Protein 5N86 (pdb70)

InterPro domains:
  IPR000538 Link domain [PF00193] (2198-2290)
  IPR000538 Link domain [PS01241] (2220-2265)
  IPR000538 Link domain [PS50963] (2198-2291)
  IPR000538 Link domain [SM00445] (2196-2291)
  IPR000742 EGF-like domain [PS00022] (136-147)
  IPR000742 EGF-like domain [PS00022] (181-192)
  IPR000742 EGF-like domain [PS00022] (764-775)
  IPR000742 EGF-like domain [PS00022] (1372-1383)
  IPR000742 EGF-like domain [PS00022] (1416-1427)
  IPR000742 EGF-like domain [PS00022] (1986-1997)
  IPR000742 EGF-like domain [PS00022] (2030-2041)
  IPR000742 EGF-like domain [PS01186] (262-275)
  IPR000742 EGF-like domain [PS01186] (348-361)
  IPR000742 EGF-like domain [PS01186] (852-865)
  IPR000742 EGF-like domain [PS01186] (895-908)
  IPR000742 EGF-like domain [PS01186] (938-951)
  IPR000742 EGF-like domain [PS01186] (1416-1427)
  IPR000742 EGF-like domain [PS01186] (1456-1469)
  IPR000742 EGF-like domain [PS01186] (1498-1511)
  IPR000742 EGF-like domain [PS01186] (2030-2041)

GO terms:
  GO:0005737 cytoplasm (C, EXP)
  GO:0005886 plasma membrane (C, EXP)
  GO:0005886 plasma membrane (C, TAS)
  GO:0030666 endocytic vesicle membrane (C, TAS)
  GO:0038024 cargo receptor activity (F, TAS)
  GO:1901264 carbohydrate derivative transport (P, TAS)
  GO:0005515 protein binding (F, IPI)
  GO:0005829 cytosol (C, IDA)
  GO:0005041 low-density lipoprotein particle receptor activity (F, IDA)
  GO:0005044 scavenger receptor activity (F, IDA)
  GO:0005886 plasma membrane (C, IDA)
  GO:0042742 defense response to bacterium (P, IDA)
  GO:0030169 low-density lipoprotein particle binding (F, IDA)
  GO:0050830 defense response to Gram-positive bacterium (P, IDA)
  GO:0006898 receptor-mediated endocytosis (P, TAS)

Sequence (279 aa):
SGNLLQVLMSFPSLTNFLTEVLAYSNSSARGRAFLEEHLTDLSIRGTLFVPQNSGLGENETLSGRDIEHHLANVSMFFYNDLVNGTTLQTRVGSSKLLITAASSQQDPLQPTEETRFVDGRAILQWDIFASNGIIHVISRPLKAPSSGNLLQVLMSSFPSSLTNFLTEVLAYSNSSARGRAFLEHLTDLSSIRRGTLFVPQNSGLGENETLSGRDIEHHLANVVSSMFFYNDLVNGTTLQTRVGSKLLITASQDPLQPTETRFVDGRAILQWDIFASNGIIHVISRPLKAP

Solvent-accessible surface area: 12880 Å² total; per-residue (Å²): 130,20,18,0,18,100,6,0,114,65,18,32,5,0,57,13,0,21,71,16,1,64,56,24,5,115,86,51,88,164,1,101,49,0,18,101,34,0,41,53,111,98,38,101,0,0,0,0,0,0,0,33,24,25,2,23,139,135,91,118,26,61,18,104,10,2,14,2,0,0,0,55,104,40,56,45,66,32,132,74,0,88,86,45,32,71,4,43,4,74,45,70,22,142,0,74,0,54,19,44,65,59,129,145,25,83,58,51,39,16,55,0,44,43,33,4,10,5,26,46,58,12,115,0,42,0,0,1,0,0,0,0,20,109,26,2,141,8,116,114,25,6,9,0,16,71,5,1,94,41,48,110,69,5,57,40,5,23,79,29,1,62,60,26,5,120,84,55,89,131,1,96,42,0,19,105,32,0,53,54,46,28,32,57,0,0,0,0,0,7,77,46,55,36,111,81,110,90,141,119,21,59,19,128,17,2,2,1,0,0,5,48,128,42,54,65,52,16,120,86,0,74,96,45,23,67,10,123,5,54,27,68,28,112,0,81,0,53,29,95,103,64,129,158,100,131,94,165,48,60,71,0,48,57,60,18,3,60,92,61,7,10,0,2,27,0,0,0,0,0,17,0,26,170,45,0,91,15,131

Organism: Homo sapiens (NCBI:txid9606)

Secondary structure (DSSP, 8-state):
---HHHHHTT-GGGHHHHHHHHHHHTT-HHHHHHHHHHT-TT--EEEEEE-TTT--TT----HHHHHTTEE-SS---GGG--TT-EEEBTTS-EEEEEEE--TTSSS-EEEETTEEEEEEEEEETTEEEEEESS-----/----HHHHHTT-GGGHHHHHHHHHHHTT-HHHHHHHHHHT-TT--EEEEEEPP-STT------HHHHHTTEE-S----GGG--TT-EEEBTTS-EEEEEE---TT-SS--EEETTEEEEEEEEEETTEEEEEESS-----

Radius of gyration: 19.54 Å; Cα contacts (8 Å, |Δi|>4): 620; chains: 2; bounding box: 48×54×47 Å

B-factor: mean 19.35, std 10.73, range [3.36, 67.1]

Nearest PDB structures (foldseek):
  5n86-assembly1_A  TM=1.007E+00  e=1.674E-31  Homo sapiens
  7asc-assembly1_A  TM=8.140E-01  e=1.524E-07  Homo sapiens
  7asg-assembly1_A  TM=8.013E-01  e=3.456E-07  Homo sapiens
  7as7-assembly1_A  TM=8.040E-01  e=5.043E-07  Homo sapiens
  3n6r-assembly1_E  TM=3.873E-01  e=4.927E-01  Ruegeria pomeroyi

Structure (mmCIF, N/CA/C/O backbone):
data_5N86
#
_entry.id   5N86
#
_cell.length_a   48.740
_cell.length_b   55.830
_cell.length_c   87.520
_cell.angle_alpha   90.000
_cell.angle_beta   90.000
_cell.angle_gamma   90.000
#
_symmetry.space_group_name_H-M   'P 21 21 21'
#
loop_
_entity.id
_entity.type
_entity.pdbx_description
1 polymer Stabilin-2
2 water water
#
loop_
_atom_site.group_PDB
_atom_site.id
_atom_site.type_symbol
_atom_site.label_atom_id
_atom_site.label_alt_id
_atom_site.label_comp_id
_atom_site.label_asym_id
_atom_site.label_entity_id
_atom_site.label_seq_id
_atom_site.pdbx_PDB_ins_code
_atom_site.Cartn_x
_atom_site.Cartn_y
_atom_site.Cartn_z
_atom_site.occupancy
_atom_site.B_iso_or_equiv
_atom_site.auth_seq_id
_atom_site.auth_comp_id
_atom_site.auth_asym_id
_atom_site.auth_atom_id
_atom_site.pdbx_PDB_model_num
ATOM 1 N N . SER A 1 6 ? 23.718 8.338 6.431 1.00 52.19 1 SER A N 1
ATOM 2 C CA . SER A 1 6 ? 23.156 7.684 5.215 1.00 47.85 1 SER A CA 1
ATOM 3 C C . SER A 1 6 ? 22.191 8.613 4.459 1.00 44.48 1 SER A C 1
ATOM 4 O O . SER A 1 6 ? 22.255 9.837 4.591 1.00 44.18 1 SER A O 1
ATOM 12 N N . GLY A 1 7 ? 21.298 8.023 3.672 1.00 26.14 2 GLY A N 1
ATOM 13 C CA . GLY A 1 7 ? 20.598 8.727 2.624 1.00 16.85 2 GLY A CA 1
ATOM 14 C C . GLY A 1 7 ? 19.211 9.181 3.020 1.00 15.93 2 GLY A C 1
ATOM 15 O O . GLY A 1 7 ? 18.859 9.256 4.198 1.00 16.26 2 GLY A O 1
ATOM 19 N N . ASN A 1 8 ? 18.407 9.487 2.009 1.00 13.18 3 A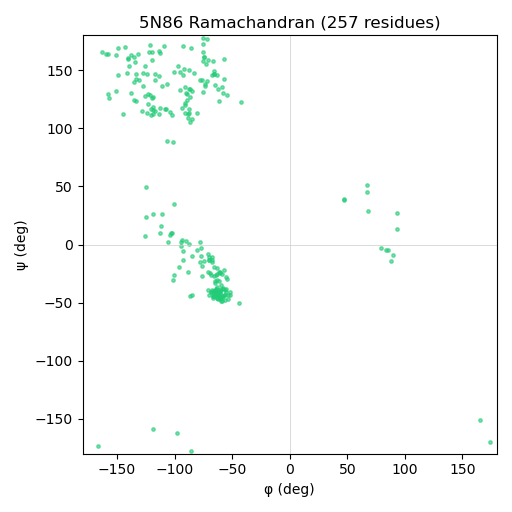SN A N 1
ATOM 20 C CA . ASN A 1 8 ? 17.041 9.941 2.217 1.00 12.39 3 ASN A CA 1
ATOM 21 C C . ASN A 1 8 ? 16.163 8.778 2.700 1.00 11.05 3 ASN A C 1
ATOM 22 O O . ASN A 1 8 ? 16.593 7.629 2.800 1.00 10.57 3 ASN A O 1
ATOM 33 N N . LEU A 1 9 ? 14.891 9.073 2.990 1.00 10.59 4 LEU A N 1
ATOM 34 C CA . LEU A 1 9 ? 14.000 8.050 3.539 1.00 9.75 4 LEU A CA 1
ATOM 35 C C . LEU A 1 9 ? 13.931 6.813 2.661 1.00 9.86 4 LEU A C 1
ATOM 36 O O . LEU A 1 9 ? 13.900 5.685 3.164 1.00 9.34 4 LEU A O 1
ATOM 52 N N . LEU A 1 10 ? 13.889 7.007 1.341 1.00 9.99 5 LEU A N 1
ATOM 53 C CA . LEU A 1 10 ? 13.816 5.865 0.437 1.00 10.36 5 LEU A CA 1
ATOM 54 C C . LEU A 1 10 ? 15.102 5.046 0.484 1.00 9.68 5 LEU A C 1
ATOM 55 O O . LEU A 1 10 ? 15.063 3.813 0.547 1.00 10.40 5 LEU A O 1
ATOM 71 N N . GLN A 1 11 ? 16.250 5.717 0.432 1.00 10.35 6 GLN A N 1
ATOM 72 C CA . GLN A 1 11 ? 17.531 5.026 0.496 1.00 10.80 6 GLN A CA 1
ATOM 73 C C . GLN A 1 11 ? 17.688 4.258 1.798 1.00 11.77 6 GLN A C 1
ATOM 74 O O . GLN A 1 11 ? 18.177 3.127 1.800 1.00 12.15 6 GLN A O 1
ATOM 88 N N . VAL A 1 12 ? 17.263 4.834 2.920 1.00 10.83 7 VAL A N 1
ATOM 89 C CA . VAL A 1 12 ? 17.380 4.111 4.182 1.00 9.57 7 VAL A CA 1
ATOM 90 C C . VAL A 1 12 ? 16.433 2.924 4.202 1.00 9.94 7 VAL A C 1
ATOM 91 O O . VAL A 1 12 ? 16.806 1.832 4.652 1.00 9.85 7 VAL A O 1
ATOM 104 N N . LEU A 1 13 ? 15.205 3.099 3.691 1.00 9.11 8 LEU A N 1
ATOM 105 C CA . LEU A 1 13 ? 14.285 1.973 3.589 1.00 9.59 8 LEU A CA 1
ATOM 106 C C . LEU A 1 13 ? 14.900 0.835 2.783 1.00 9.17 8 LEU A C 1
ATOM 107 O O . LEU A 1 13 ? 14.723 -0.339 3.119 1.00 10.51 8 LEU A O 1
ATOM 123 N N . MET A 1 14 ? 15.621 1.158 1.707 1.00 9.15 9 MET A N 1
ATOM 124 C CA . MET A 1 14 ? 16.289 0.161 0.876 1.00 9.29 9 MET A CA 1
ATOM 125 C C . MET A 1 14 ? 17.438 -0.546 1.578 1.00 11.13 9 MET A C 1
ATOM 126 O O . MET A 1 14 ? 17.918 -1.558 1.059 1.00 14.66 9 MET A O 1
ATOM 140 N N . SER A 1 15 ? 17.874 -0.073 2.739 1.00 9.99 10 SER A N 1
ATOM 141 C CA . SER A 1 15 ? 19.062 -0.636 3.362 1.00 11.88 10 SER A CA 1
ATOM 142 C C . SER A 1 15 ? 18.755 -1.721 4.377 1.00 11.30 10 SER A C 1
ATOM 143 O O . SER A 1 15 ? 19.690 -2.265 4.979 1.00 12.41 10 SER A O 1
ATOM 151 N N . PHE A 1 16 ? 17.485 -2.074 4.557 1.00 9.19 11 PHE A N 1
ATOM 152 C CA . PHE A 1 16 ? 17.097 -3.066 5.563 1.00 8.96 11 PHE A CA 1
ATOM 153 C C . PHE A 1 16 ? 16.438 -4.275 4.925 1.00 10.15 11 PHE A C 1
ATOM 154 O O . PHE A 1 16 ? 15.319 -4.151 4.386 1.00 9.38 11 PHE A O 1
ATOM 171 N N . PRO A 1 17 ? 17.069 -5.456 4.963 1.00 8.79 12 PRO A N 1
ATOM 172 C CA . PRO A 1 17 ? 16.433 -6.655 4.390 1.00 9.38 12 PRO A CA 1
ATOM 173 C C . PRO A 1 17 ? 15.047 -6.968 4.921 1.00 8.88 12 PRO A C 1
ATOM 174 O O . PRO A 1 17 ? 14.235 -7.549 4.198 1.00 9.84 12 PRO A O 1
ATOM 185 N N . SER A 1 18 ? 14.751 -6.609 6.166 1.00 8.28 13 SER A N 1
ATOM 186 C CA . SER A 1 18 ? 13.471 -6.972 6.753 1.00 8.72 13 SER A CA 1
ATOM 187 C C . SER A 1 18 ? 12.341 -6.051 6.316 1.00 8.63 13 SER A C 1
ATOM 188 O O . SER A 1 18 ? 11.187 -6.290 6.704 1.00 9.04 13 SER A O 1
ATOM 196 N N . LEU A 1 19 ? 12.645 -4.999 5.560 1.00 8.27 14 LEU A N 1
ATOM 197 C CA . LEU A 1 19 ? 11.650 -4.009 5.148 1.00 8.08 14 LEU A CA 1
ATOM 198 C C . LEU A 1 19 ? 11.405 -4.068 3.655 1.00 8.35 14 LEU A C 1
ATOM 199 O O . LEU A 1 19 ? 10.784 -3.162 3.088 1.00 8.50 14 LEU A O 1
ATOM 215 N N . THR A 1 20 ? 11.834 -5.153 3.011 1.00 8.55 15 THR A N 1
ATOM 216 C CA . THR A 1 20 ? 11.720 -5.216 1.558 1.00 8.92 15 THR A CA 1
ATOM 217 C C . THR A 1 20 ? 10.274 -5.226 1.070 1.00 9.11 15 THR A C 1
ATOM 218 O O . THR A 1 20 ? 10.011 -4.755 -0.045 1.00 9.90 15 THR A O 1
ATOM 229 N N . ASN A 1 21 ? 9.331 -5.800 1.828 1.00 9.00 16 ASN A N 1
ATOM 230 C CA . ASN A 1 21 ? 7.989 -5.920 1.285 1.00 9.34 16 ASN A CA 1
ATOM 231 C C . ASN A 1 21 ? 7.313 -4.563 1.211 1.00 9.34 16 ASN A C 1
ATOM 232 O O . ASN A 1 21 ? 6.661 -4.243 0.207 1.00 9.76 16 ASN A O 1
ATOM 243 N N . PHE A 1 22 ? 7.517 -3.716 2.220 1.00 8.98 17 PHE A N 1
ATOM 244 C CA . PHE A 1 22 ? 6.968 -2.362 2.146 1.00 9.06 17 PHE A CA 1
ATOM 245 C C . PHE A 1 22 ? 7.661 -1.565 1.053 1.00 9.25 17 PHE A C 1
ATOM 246 O O . PHE A 1 22 ? 7.012 -0.806 0.314 1.00 9.59 17 PHE A O 1
ATOM 263 N N . LEU A 1 23 ? 8.980 -1.743 0.916 1.00 9.12 18 LEU A N 1
ATOM 264 C CA . LEU A 1 23 ? 9.694 -1.121 -0.192 1.00 9.42 18 LEU A CA 1
ATOM 265 C C . LEU A 1 23 ? 9.090 -1.523 -1.535 1.00 9.94 18 LEU A C 1
ATOM 266 O O . LEU A 1 23 ? 8.866 -0.682 -2.413 1.00 10.32 18 LEU A O 1
ATOM 282 N N . THR A 1 24 ? 8.850 -2.813 -1.728 1.00 10.06 19 THR A N 1
ATOM 283 C CA . THR A 1 24 ? 8.271 -3.286 -2.974 1.00 11.83 19 THR A CA 1
ATOM 284 C C . THR A 1 24 ? 6.938 -2.603 -3.243 1.00 10.98 19 THR A C 1
ATOM 285 O O . THR A 1 24 ? 6.651 -2.229 -4.388 1.00 11.73 19 THR A O 1
ATOM 296 N N . GLU A 1 25 ? 6.097 -2.470 -2.217 1.00 10.70 20 GLU A N 1
ATOM 297 C CA . GLU A 1 25 ? 4.831 -1.766 -2.372 1.00 11.05 20 GLU A CA 1
ATOM 298 C C . GLU A 1 25 ? 5.055 -0.319 -2.784 1.00 11.17 20 GLU A C 1
ATOM 299 O O . GLU A 1 25 ? 4.380 0.193 -3.684 1.00 12.03 20 GLU A O 1
ATOM 311 N N . VAL A 1 26 ? 5.983 0.362 -2.125 1.00 10.70 21 VAL A N 1
ATOM 312 C CA . VAL A 1 26 ? 6.243 1.762 -2.444 1.00 10.86 21 VAL A CA 1
ATOM 313 C C . VAL A 1 26 ? 6.688 1.896 -3.890 1.00 11.41 21 VAL A C 1
ATOM 314 O O . VAL A 1 26 ? 6.206 2.767 -4.623 1.00 11.92 21 VAL A O 1
ATOM 327 N N . LEU A 1 27 ? 7.627 1.050 -4.315 1.00 11.39 22 LEU A N 1
ATOM 328 C CA . LEU A 1 27 ? 8.149 1.151 -5.676 1.00 11.99 22 LEU A CA 1
ATOM 329 C C . LEU A 1 27 ? 7.080 0.817 -6.708 1.00 12.70 22 LEU A C 1
ATOM 330 O O . LEU A 1 27 ? 6.987 1.483 -7.744 1.00 13.41 22 LEU A O 1
ATOM 346 N N . ALA A 1 28 ? 6.269 -0.213 -6.446 1.00 13.01 23 ALA A N 1
ATOM 347 C CA . ALA A 1 28 ? 5.216 -0.593 -7.388 1.00 13.48 23 ALA A CA 1
ATOM 348 C C . ALA A 1 28 ? 4.169 0.507 -7.496 1.00 15.12 23 ALA A C 1
ATOM 349 O O . ALA A 1 28 ? 3.682 0.802 -8.593 1.00 18.73 23 ALA A O 1
ATOM 356 N N . TYR A 1 29 ? 3.826 1.122 -6.364 1.00 13.47 24 TYR A N 1
ATOM 357 C CA . TYR A 1 29 ? 2.926 2.264 -6.345 1.00 13.64 24 TYR A CA 1
ATOM 358 C C . TYR A 1 29 ? 3.475 3.396 -7.196 1.00 14.03 24 TYR A C 1
ATOM 359 O O . TYR A 1 29 ? 2.732 4.014 -7.970 1.00 16.86 24 TYR A O 1
ATOM 377 N N . SER A 1 30 ? 4.775 3.678 -7.077 1.00 14.05 25 SER A N 1
ATOM 378 C CA . SER A 1 30 ? 5.376 4.768 -7.849 1.00 15.91 25 SER A CA 1
ATOM 379 C C . SER A 1 30 ? 5.273 4.539 -9.346 1.00 15.20 25 SER A C 1
ATOM 380 O O . SER A 1 30 ? 5.185 5.501 -10.118 1.00 21.39 25 SER A O 1
ATOM 388 N N . ASN A 1 31 ? 5.300 3.288 -9.780 1.00 15.14 26 ASN A N 1
ATOM 389 C CA . ASN A 1 31 ? 5.219 2.972 -11.192 1.00 20.55 26 ASN A CA 1
ATOM 390 C C . ASN A 1 31 ? 3.791 2.778 -11.670 1.00 24.12 26 ASN A C 1
ATOM 391 O O . ASN A 1 31 ? 3.588 2.490 -12.852 1.00 28.74 26 ASN A O 1
ATOM 402 N N . SER A 1 32 ? 2.810 2.981 -10.796 1.00 20.69 27 SER A N 1
ATOM 403 C CA . SER A 1 32 ? 1.402 2.705 -11.065 1.00 22.88 27 SER A CA 1
ATOM 404 C C . SER A 1 32 ? 0.591 3.943 -11.396 1.00 24.01 27 SER A C 1
ATOM 405 O O . SER A 1 32 ? -0.397 3.841 -12.132 1.00 23.28 27 SER A O 1
ATOM 413 N N . SER A 1 33 ? 0.952 5.100 -10.847 1.00 19.35 28 SER A N 1
ATOM 414 C CA . SER A 1 33 ? 0.124 6.285 -10.975 1.00 18.82 28 SER A CA 1
ATOM 415 C C . SER A 1 33 ? 0.961 7.527 -10.711 1.00 19.02 28 SER A C 1
ATOM 416 O O . SER A 1 33 ? 2.046 7.462 -10.125 1.00 17.41 28 SER A O 1
ATOM 424 N N . ALA A 1 34 ? 0.408 8.668 -11.114 1.00 20.66 29 ALA A N 1
ATOM 425 C CA . ALA A 1 34 ? 1.036 9.953 -10.833 1.00 18.30 29 ALA A CA 1
ATOM 426 C C . ALA A 1 34 ? 1.080 10.213 -9.334 1.00 20.23 29 ALA A C 1
ATOM 427 O O . ALA A 1 34 ? 2.057 10.767 -8.823 1.00 19.99 29 ALA A O 1
ATOM 434 N N . ARG A 1 35 ? 0.026 9.824 -8.618 1.00 17.28 30 ARG A N 1
ATOM 435 C CA . ARG A 1 35 ? 0.024 9.936 -7.164 1.00 20.07 30 ARG A CA 1
ATOM 436 C C . ARG A 1 35 ? 1.179 9.147 -6.581 1.00 15.56 30 ARG A C 1
ATOM 437 O O . ARG A 1 35 ? 1.900 9.620 -5.690 1.00 15.71 30 ARG A O 1
ATOM 458 N N . GLY A 1 36 ? 1.355 7.914 -7.060 1.00 15.40 31 GLY A N 1
ATOM 459 C CA . GLY A 1 36 ? 2.421 7.079 -6.538 1.00 14.56 31 GLY A CA 1
ATOM 460 C C . GLY A 1 36 ? 3.783 7.686 -6.808 1.00 14.39 31 GLY A C 1
ATOM 461 O O . GLY A 1 36 ? 4.668 7.660 -5.952 1.00 13.70 31 GLY A O 1
ATOM 465 N N . ARG A 1 37 ? 3.967 8.248 -8.003 1.00 15.13 32 ARG A N 1
ATOM 466 C CA . ARG A 1 37 ? 5.241 8.869 -8.342 1.00 15.13 32 ARG A CA 1
ATOM 467 C C . ARG A 1 37 ? 5.488 10.099 -7.480 1.00 17.07 32 ARG A C 1
ATOM 468 O O . ARG A 1 37 ? 6.608 10.331 -7.011 1.00 14.51 32 ARG A O 1
ATOM 489 N N . ALA A 1 38 ? 4.446 10.887 -7.229 1.00 16.93 33 ALA A N 1
ATOM 490 C CA . ALA A 1 38 ? 4.616 12.048 -6.365 1.00 15.84 33 ALA A CA 1
ATOM 491 C C . ALA A 1 38 ? 5.002 11.634 -4.945 1.00 17.21 33 ALA A C 1
ATOM 492 O O . ALA A 1 38 ? 5.791 12.318 -4.289 1.00 16.30 33 ALA A O 1
ATOM 499 N N . PHE A 1 39 ? 4.455 10.520 -4.448 1.00 14.46 34 PHE A N 1
ATOM 500 C CA . PHE A 1 39 ? 4.836 10.039 -3.119 1.00 14.42 34 PHE A CA 1
ATOM 501 C C . PHE A 1 39 ? 6.314 9.675 -3.066 1.00 13.97 34 PHE A C 1
ATOM 502 O O . PHE A 1 39 ? 7.024 10.050 -2.128 1.00 13.03 34 PHE A O 1
ATOM 519 N N . LEU A 1 40 ? 6.802 8.945 -4.064 1.00 12.79 35 LEU A N 1
ATOM 520 C CA . LEU A 1 40 ? 8.216 8.595 -4.070 1.00 13.90 35 LEU A CA 1
ATOM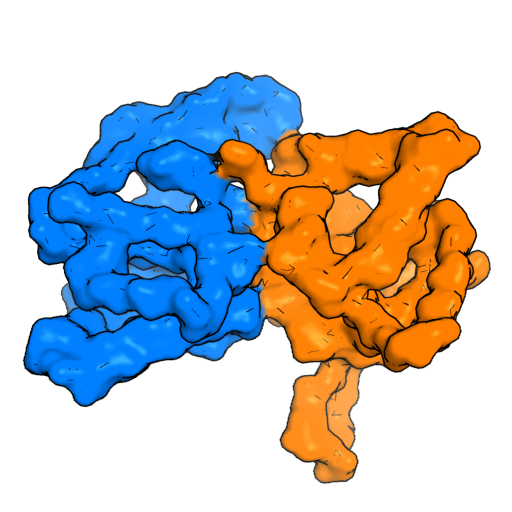 521 C C . LEU A 1 40 ? 9.078 9.847 -4.163 1.00 16.15 35 LEU A C 1
ATOM 522 O O . LEU A 1 40 ? 10.087 9.967 -3.461 1.00 15.33 35 LEU A O 1
ATOM 538 N N . GLU A 1 41 ? 8.694 10.804 -5.013 1.00 15.83 36 GLU A N 1
ATOM 539 C CA A GLU A 1 41 ? 9.449 12.053 -5.102 0.63 16.00 36 GLU A CA 1
ATOM 540 C CA B GLU A 1 41 ? 9.458 12.044 -5.095 0.37 16.80 36 GLU A CA 1
ATOM 541 C C . GLU A 1 41 ? 9.465 12.794 -3.768 1.00 18.46 36 GLU A C 1
ATOM 542 O O . GLU A 1 41 ? 10.452 13.455 -3.431 1.00 19.19 36 GLU A O 1
ATOM 565 N N . HIS A 1 42 ? 8.393 12.699 -2.990 1.00 16.17 37 HIS A N 1
ATOM 566 C CA . HIS A 1 42 ? 8.391 13.321 -1.669 1.00 14.63 37 HIS A CA 1
ATOM 567 C C . HIS A 1 42 ? 9.395 12.650 -0.734 1.00 15.63 37 HIS A C 1
ATOM 568 O O . HIS A 1 42 ? 10.161 13.336 -0.043 1.00 13.17 37 HIS A O 1
ATOM 582 N N . LEU A 1 43 ? 9.434 11.318 -0.726 1.00 12.43 38 LEU A N 1
ATOM 583 C CA . LEU A 1 43 ? 10.382 10.588 0.103 1.00 13.44 38 LEU A CA 1
ATOM 584 C C . LEU A 1 43 ? 11.836 10.904 -0.222 1.00 12.00 38 LEU A C 1
ATOM 585 O O . LEU A 1 43 ? 12.704 10.695 0.637 1.00 14.14 38 LEU A O 1
ATOM 601 N N . THR A 1 44 ? 12.136 11.369 -1.436 1.00 14.71 39 THR A N 1
ATOM 602 C CA . THR A 1 44 ? 13.501 11.683 -1.849 1.00 17.00 39 THR A CA 1
ATOM 603 C C . THR A 1 44 ? 13.769 13.182 -1.871 1.00 15.58 39 THR A C 1
ATOM 604 O O . THR A 1 44 ? 14.832 13.611 -2.339 1.00 18.67 39 THR A O 1
ATOM 615 N N . ASP A 1 45 ? 12.832 13.985 -1.377 1.00 15.62 40 ASP A N 1
ATOM 616 C CA . ASP A 1 45 ? 12.945 15.442 -1.356 1.00 17.02 40 ASP A CA 1
ATOM 617 C C . ASP A 1 45 ? 13.661 15.865 -0.073 1.00 17.67 40 ASP A C 1
ATOM 618 O O . ASP A 1 45 ? 13.130 15.704 1.029 1.00 16.30 40 ASP A O 1
ATOM 627 N N . LEU A 1 46 ? 14.866 16.414 -0.215 1.00 20.07 41 LEU A N 1
ATOM 628 C CA . LEU A 1 46 ? 15.655 16.806 0.951 1.00 19.46 41 LEU A CA 1
ATOM 629 C C . LEU A 1 46 ? 15.188 18.102 1.601 1.00 21.89 41 LEU A C 1
ATOM 630 O O . LEU A 1 46 ? 15.730 18.479 2.644 1.00 29.66 41 LEU A O 1
ATOM 646 N N . SER A 1 47 ? 14.191 18.771 1.053 1.00 17.59 42 SER A N 1
ATOM 647 C CA . SER A 1 47 ? 13.688 20.014 1.622 1.00 24.83 42 SER A CA 1
ATOM 648 C C . SER A 1 47 ? 12.506 19.792 2.550 1.00 25.65 42 SER A C 1
ATOM 649 O O . SER A 1 47 ? 11.956 20.770 3.080 1.00 24.90 42 SER A O 1
ATOM 657 N N . ILE A 1 48 ? 12.075 18.546 2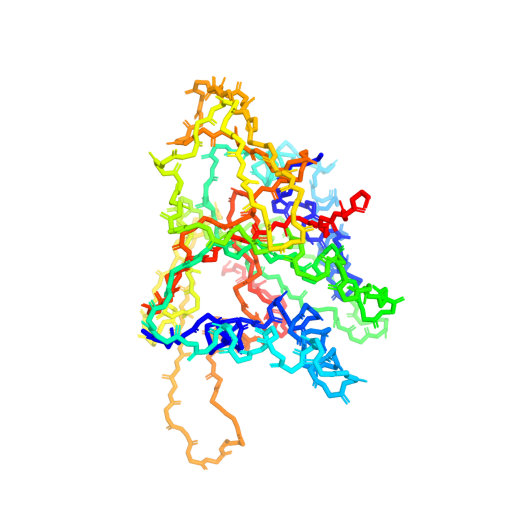.710 1.00 19.96 43 ILE A N 1
ATOM 658 C CA . ILE A 1 48 ? 11.001 18.210 3.628 1.00 21.44 43 ILE A CA 1
ATOM 659 C C . ILE A 1 48 ? 11.551 17.355 4.763 1.00 16.10 43 ILE A C 1
ATOM 660 O O . ILE A 1 48 ? 12.667 16.829 4.712 1.00 16.25 43 ILE A O 1
ATOM 676 N N . ARG A 1 49 ? 10.744 17.223 5.802 1.00 20.01 44 ARG A N 1
ATOM 677 C CA . ARG A 1 49 ? 11.004 16.299 6.885 1.00 17.73 44 ARG A CA 1
ATOM 678 C C . ARG A 1 49 ? 9.734 15.501 7.122 1.00 20.01 44 ARG A C 1
ATOM 679 O O . ARG A 1 49 ? 8.624 16.024 6.993 1.00 21.25 44 ARG A O 1
ATOM 700 N N . GLY A 1 50 ? 9.905 14.219 7.404 1.00 15.35 45 GLY A N 1
ATOM 701 C CA . GLY A 1 50 ? 8.767 13.368 7.683 1.00 16.45 45 GLY A CA 1
ATOM 702 C C . GLY A 1 50 ? 9.127 12.258 8.643 1.00 13.00 45 GLY A C 1
ATOM 703 O O . GLY A 1 50 ? 10.294 12.023 8.954 1.00 15.29 45 GLY A O 1
ATOM 707 N N . THR A 1 51 ? 8.093 11.578 9.121 1.00 10.60 46 THR A N 1
ATOM 708 C CA . THR A 1 51 ? 8.241 10.421 9.995 1.00 9.80 46 THR A CA 1
ATOM 709 C C . THR A 1 51 ? 7.516 9.260 9.335 1.00 9.30 46 THR A C 1
ATOM 710 O O . THR A 1 51 ? 6.292 9.308 9.168 1.00 10.59 46 THR A O 1
ATOM 721 N N . LEU A 1 52 ? 8.270 8.256 8.910 1.00 9.50 47 LEU A N 1
ATOM 722 C CA . LEU A 1 52 ? 7.732 7.146 8.130 1.00 8.41 47 LEU A CA 1
ATOM 723 C C . LEU A 1 52 ? 7.677 5.910 9.014 1.00 9.12 47 LEU A C 1
ATOM 724 O O . LEU A 1 52 ? 8.709 5.422 9.468 1.00 9.47 47 LEU A O 1
ATOM 740 N N . PHE A 1 53 ? 6.475 5.409 9.254 1.00 8.12 48 PHE A N 1
ATOM 741 C CA . PHE A 1 53 ? 6.279 4.152 9.965 1.00 7.36 48 PHE A CA 1
ATOM 742 C C . PHE A 1 53 ? 6.271 3.023 8.949 1.00 8.59 48 PHE A C 1
ATOM 743 O O . PHE A 1 53 ? 5.530 3.075 7.965 1.00 11.49 48 PHE A O 1
ATOM 760 N N . VAL A 1 54 ? 7.141 2.047 9.135 1.00 7.64 49 VAL A N 1
ATOM 761 C CA . VAL A 1 54 ? 7.357 1.009 8.134 1.00 7.64 49 VAL A CA 1
ATOM 762 C C . VAL A 1 54 ? 7.012 -0.352 8.724 1.00 7.50 49 VAL A C 1
ATOM 763 O O . VAL A 1 54 ? 7.661 -0.796 9.680 1.00 6.93 49 VAL A O 1
ATOM 776 N N . PRO A 1 55 ? 6.029 -1.062 8.180 1.00 6.97 50 PRO A N 1
ATOM 777 C CA . PRO A 1 55 ? 5.750 -2.413 8.670 1.00 6.98 50 PRO A CA 1
ATOM 778 C C . PRO A 1 55 ? 6.803 -3.397 8.176 1.00 6.94 50 PRO A C 1
ATOM 779 O O . PRO A 1 55 ? 7.148 -3.435 6.994 1.00 7.74 50 PRO A O 1
ATOM 790 N N . GLN A 1 56 ? 7.329 -4.185 9.100 1.00 6.88 51 GLN A N 1
ATOM 791 C CA . GLN A 1 56 ? 8.331 -5.181 8.766 1.00 6.81 51 GLN A CA 1
ATOM 792 C C . GLN A 1 56 ? 7.710 -6.399 8.074 1.00 7.53 51 GLN A C 1
ATOM 793 O O . GLN A 1 56 ? 6.515 -6.681 8.195 1.00 7.62 51 GLN A O 1
ATOM 807 N N . ASN A 1 57 ? 8.545 -7.134 7.338 1.00 7.58 52 ASN A N 1
ATOM 808 C CA . ASN A 1 57 ? 8.075 -8.327 6.645 1.00 8.45 52 ASN A CA 1
ATOM 809 C C . ASN A 1 57 ? 7.453 -9.345 7.593 1.00 9.86 52 ASN A C 1
ATOM 810 O O . ASN A 1 57 ? 6.709 -10.217 7.133 1.00 10.92 52 ASN A O 1
ATOM 821 N N . SER A 1 58 ? 7.772 -9.296 8.886 1.00 8.05 53 SER A N 1
ATOM 822 C CA . SER A 1 58 ? 7.138 -10.164 9.866 1.00 9.32 53 SER A CA 1
ATOM 823 C C . SER A 1 58 ? 5.636 -9.925 9.990 1.00 10.01 53 SER A C 1
ATOM 824 O O . SER A 1 58 ? 4.922 -10.788 10.522 1.00 12.66 53 SER A O 1
ATOM 832 N N . GLY A 1 59 ? 5.141 -8.768 9.556 1.00 9.52 54 GLY A N 1
ATOM 833 C CA . GLY A 1 59 ? 3.717 -8.479 9.575 1.00 10.48 54 GLY A CA 1
ATOM 834 C C . GLY A 1 59 ? 3.126 -8.064 8.244 1.00 9.43 54 GLY A C 1
ATOM 835 O O . GLY A 1 59 ? 1.953 -7.673 8.188 1.00 11.85 54 GLY A O 1
ATOM 839 N N . LEU A 1 60 ? 3.912 -8.139 7.168 1.00 10.74 55 LEU A N 1
ATOM 840 C CA . LEU A 1 60 ? 3.467 -7.752 5.830 1.00 9.69 55 LEU A CA 1
ATOM 841 C C . LEU A 1 60 ? 4.149 -8.699 4.857 1.00 10.04 55 LEU A C 1
ATOM 842 O O . LEU A 1 60 ? 5.376 -8.650 4.690 1.00 11.29 55 LEU A O 1
ATOM 858 N N . GLY A 1 61 ? 3.359 -9.546 4.221 1.00 10.96 56 GLY A N 1
ATOM 859 C CA . GLY A 1 61 ? 3.853 -10.446 3.206 1.00 12.62 56 GLY A CA 1
ATOM 860 C C . GLY A 1 61 ? 3.897 -9.792 1.845 1.00 15.22 56 GLY A C 1
ATOM 861 O O . GLY A 1 61 ? 3.612 -8.605 1.673 1.00 19.31 56 GLY A O 1
ATOM 865 N N . GLU A 1 62 ? 4.301 -10.593 0.870 1.00 12.68 57 GLU A N 1
ATOM 866 C CA . GLU A 1 62 ? 4.401 -10.161 -0.522 1.00 14.11 57 GLU A CA 1
ATOM 867 C C . GLU A 1 62 ? 3.088 -10.282 -1.263 1.00 16.36 57 GLU A C 1
ATOM 868 O O . GLU A 1 62 ? 2.980 -9.774 -2.393 1.00 16.87 57 GLU A O 1
ATOM 880 N N . ASN A 1 63 ? 2.099 -10.940 -0.656 1.00 15.50 58 ASN A N 1
ATOM 881 C CA . ASN A 1 63 ? 0.808 -11.209 -1.265 1.00 16.59 58 ASN A CA 1
ATOM 882 C C . ASN A 1 63 ? -0.299 -10.411 -0.586 1.00 16.88 58 ASN A C 1
ATOM 883 O O . ASN A 1 63 ? -1.463 -10.805 -0.606 1.00 19.65 58 ASN A O 1
ATOM 894 N N . GLU A 1 64 ? 0.060 -9.280 0.007 1.00 14.63 59 GLU A N 1
ATOM 895 C CA . GLU A 1 64 ? -0.860 -8.433 0.756 1.00 18.54 59 GLU A CA 1
ATOM 896 C C . GLU A 1 64 ? -0.834 -7.012 0.220 1.00 20.58 59 GLU A C 1
ATOM 897 O O . GLU A 1 64 ? -0.728 -6.037 0.969 1.00 34.88 59 GLU A O 1
ATOM 909 N N . THR A 1 65 ? -0.954 -6.886 -1.089 1.00 16.34 60 THR A N 1
ATOM 910 C CA . THR A 1 65 ? -0.904 -5.624 -1.811 1.00 16.71 60 THR A CA 1
ATOM 911 C C . THR A 1 65 ? -1.681 -4.519 -1.108 1.00 23.34 60 THR A C 1
ATOM 912 O O . THR A 1 65 ? -2.89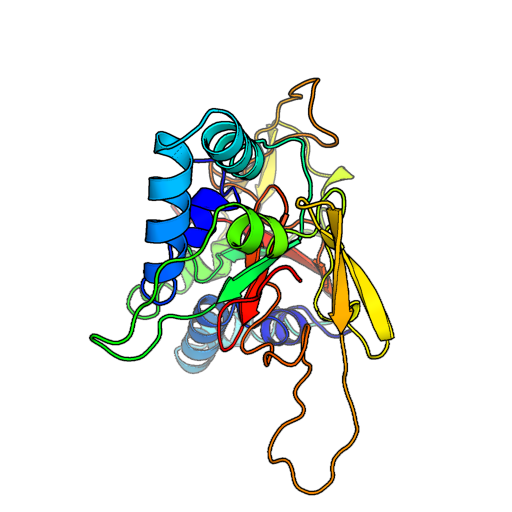2 -4.636 -0.887 1.00 27.41 60 THR A O 1
ATOM 923 N N . LEU A 1 66 ? -0.979 -3.425 -0.795 1.00 17.19 61 LEU A N 1
ATOM 924 C CA . LEU A 1 66 ? -1.547 -2.263 -0.126 1.00 18.43 61 LEU A CA 1
ATOM 925 C C . LEU A 1 66 ? -2.019 -1.238 -1.138 1.00 16.15 61 LEU A C 1
ATOM 926 O O . LEU A 1 66 ? -1.398 -1.046 -2.189 1.00 18.91 61 LEU A O 1
ATOM 942 N N . SER A 1 67 ? -3.106 -0.549 -0.798 1.00 16.47 62 SER A N 1
ATOM 943 C CA . SER A 1 67 ? -3.555 0.567 -1.622 1.00 14.94 62 SER A CA 1
ATOM 944 C C . SER A 1 67 ? -2.589 1.734 -1.485 1.00 15.00 62 SER A C 1
ATOM 945 O O . SER A 1 67 ? -1.829 1.843 -0.522 1.00 14.41 62 SER A O 1
ATOM 953 N N . GLY A 1 68 ? -2.620 2.617 -2.473 1.00 16.51 63 GLY A N 1
ATOM 954 C CA . GLY A 1 68 ? -1.810 3.816 -2.393 1.00 13.84 63 GLY A CA 1
ATOM 955 C C . GLY A 1 68 ? -2.155 4.655 -1.181 1.00 14.02 63 GLY A C 1
ATOM 956 O O . GLY A 1 68 ? -1.263 5.206 -0.520 1.00 12.77 63 GLY A O 1
ATOM 960 N N . ARG A 1 69 ? -3.444 4.735 -0.847 1.00 15.55 64 ARG A N 1
ATOM 961 C CA . ARG A 1 69 ? -3.848 5.482 0.336 1.00 16.09 64 ARG A CA 1
ATOM 962 C C . ARG A 1 69 ? -3.260 4.869 1.599 1.00 12.26 64 ARG A C 1
ATOM 963 O O . ARG A 1 69 ? -2.752 5.590 2.465 1.00 14.39 64 ARG A O 1
ATOM 984 N N . ASP A 1 70 ? -3.310 3.537 1.726 1.00 13.31 65 ASP A N 1
ATOM 985 C CA . ASP A 1 70 ? -2.707 2.907 2.898 1.00 12.71 65 ASP A CA 1
ATOM 986 C C . ASP A 1 70 ? -1.219 3.200 2.963 1.00 12.19 65 ASP A C 1
ATOM 987 O O . ASP A 1 70 ? -0.680 3.443 4.041 1.00 12.70 65 ASP A O 1
ATOM 996 N N . ILE A 1 71 ? -0.520 3.140 1.827 1.00 12.46 66 ILE A N 1
ATOM 997 C CA . ILE A 1 71 ? 0.923 3.390 1.816 1.00 11.20 66 ILE A CA 1
ATOM 998 C C . ILE A 1 71 ? 1.224 4.793 2.327 1.00 10.23 66 ILE A C 1
ATOM 999 O O . ILE A 1 71 ? 2.092 4.990 3.195 1.00 10.88 66 ILE A O 1
ATOM 1015 N N . GLU A 1 72 ? 0.505 5.791 1.805 1.00 12.19 67 GLU A N 1
ATOM 1016 C CA . GLU A 1 72 ? 0.770 7.180 2.154 1.00 13.12 67 GLU A CA 1
ATOM 1017 C C . GLU A 1 72 ? 0.390 7.493 3.589 1.00 12.21 67 GLU A C 1
ATOM 1018 O O . GLU A 1 72 ? 0.988 8.392 4.181 1.00 12.41 67 GLU A O 1
ATOM 1030 N N . HIS A 1 73 ? -0.544 6.732 4.165 1.00 11.39 68 HIS A N 1
ATOM 1031 C CA . HIS A 1 73 ? -0.953 6.921 5.543 1.00 11.40 68 HIS A CA 1
ATOM 1032 C C . HIS A 1 73 ? 0.155 6.563 6.527 1.00 10.56 68 HIS A C 1
ATOM 1033 O O . HIS A 1 73 ? 0.061 6.945 7.703 1.00 11.65 68 HIS A O 1
ATOM 1047 N N . HIS A 1 74 ? 1.195 5.856 6.082 1.00 9.85 69 HIS A N 1
ATOM 1048 C CA . HIS A 1 74 ? 2.336 5.553 6.931 1.00 9.20 69 HIS A CA 1
ATOM 1049 C C . HIS A 1 74 ? 3.270 6.743 7.110 1.00 9.61 69 HIS A C 1
ATOM 1050 O O . HIS A 1 74 ? 4.167 6.682 7.950 1.00 10.27 69 HIS A O 1
ATOM 1064 N N . LEU A 1 75 ? 3.088 7.826 6.344 1.00 10.52 70 LEU A N 1
ATOM 1065 C CA . LEU A 1 75 ? 3.957 8.986 6.449 1.00 11.18 70 LEU A CA 1
ATOM 1066 C C . LEU A 1 75 ? 3.243 10.064 7.248 1.00 11.99 70 LEU A C 1
ATOM 1067 O O . LEU A 1 75 ? 2.265 10.654 6.773 1.00 13.62 70 LEU A O 1
ATOM 1083 N N . ALA A 1 76 ? 3.751 10.320 8.450 1.00 12.55 71 ALA A N 1
ATOM 1084 C CA . ALA A 1 76 ? 3.363 11.491 9.219 1.00 13.94 71 ALA A CA 1
ATOM 1085 C C . ALA A 1 76 ? 4.168 12.650 8.653 1.00 16.70 71 ALA A C 1
ATOM 1086 O O . ALA A 1 76 ? 5.405 12.661 8.727 1.00 17.62 71 ALA A O 1
ATOM 1093 N N . ASN A 1 77 ? 3.491 13.606 8.027 1.00 21.79 72 ASN A N 1
ATOM 1094 C CA . ASN A 1 77 ? 4.156 14.450 7.046 1.00 30.40 72 ASN A CA 1
ATOM 1095 C C . ASN A 1 77 ? 4.502 15.839 7.563 1.00 31.93 72 ASN A C 1
ATOM 1096 O O . ASN A 1 77 ? 4.922 16.690 6.772 1.00 41.05 72 ASN A O 1
ATOM 1107 N N . VAL A 1 78 ? 4.371 16.089 8.859 1.00 25.17 73 VAL A N 1
ATOM 1108 C CA . VAL A 1 78 ? 4.634 17.439 9.359 1.00 33.16 73 VAL A CA 1
ATOM 1109 C C . VAL A 1 78 ? 6.112 17.656 9.688 1.00 41.43 73 VAL A C 1
ATOM 1110 O O . VAL A 1 78 ? 6.684 18.684 9.321 1.00 46.39 73 VAL A O 1
ATOM 1123 N N . SER A 1 79 ? 6.768 16.712 10.352 1.00 36.64 74 SER A N 1
ATOM 1124 C CA . SER A 1 79 ? 8.155 16.887 10.788 1.00 29.74 74 SER A CA 1
ATOM 1125 C C . SER A 1 79 ? 8.680 15.520 11.211 1.00 16.10 74 SER A C 1
ATOM 1126 O O . SER A 1 79 ? 8.001 14.505 11.019 1.00 18.32 74 SER A O 1
ATOM 1134 N N . MET A 1 80 ? 9.897 15.496 11.772 1.00 20.02 75 MET A N 1
ATOM 1135 C CA . MET A 1 80 ? 10.504 14.295 12.343 1.00 16.73 75 MET A CA 1
ATOM 1136 C C . MET A 1 80 ? 10.145 14.203 13.814 1.00 16.62 75 MET A C 1
ATOM 1137 O O . MET A 1 80 ? 10.556 15.055 14.616 1.00 19.86 75 MET A O 1
ATOM 1151 N N . PHE A 1 81 ? 9.466 13.123 14.186 1.00 14.82 76 PHE A N 1
ATOM 1152 C CA . PHE A 1 81 ? 9.087 12.862 15.563 1.00 13.71 76 PHE A CA 1
ATOM 1153 C C . PHE A 1 81 ? 9.864 11.633 16.002 1.00 16.38 76 PHE A C 1
ATOM 1154 O O . PHE A 1 81 ? 9.600 10.533 15.521 1.00 15.23 76 PHE A O 1
ATOM 1171 N N . PHE A 1 82 ? 10.798 11.816 16.919 1.00 11.98 77 PHE A N 1
ATOM 1172 C CA . PHE A 1 82 ? 11.605 10.751 17.480 1.00 12.54 77 PHE A CA 1
ATOM 1173 C C . PHE A 1 82 ? 10.878 10.103 18.659 1.00 11.18 77 PHE A C 1
ATOM 1174 O O . PHE A 1 82 ? 9.904 10.639 19.202 1.00 12.76 77 PHE A O 1
ATOM 1191 N N . TYR A 1 83 ? 11.410 8.967 19.107 1.00 14.22 78 TYR A N 1
ATOM 1192 C CA . TYR A 1 83 ? 10.881 8.324 20.311 1.00 14.78 78 TYR A CA 1
ATOM 1193 C C . TYR A 1 83 ? 10.612 9.338 21.424 1.00 14.90 78 TYR A C 1
ATOM 1194 O O . TYR A 1 83 ? 9.518 9.366 22.018 1.00 15.40 78 TYR A O 1
ATOM 1212 N N . ASN A 1 84 ? 11.598 10.177 21.732 1.00 14.47 79 ASN A N 1
ATOM 1213 C CA . ASN A 1 84 ? 11.471 11.075 22.879 1.00 14.59 79 ASN A CA 1
ATOM 1214 C C . ASN A 1 84 ? 10.592 12.282 22.603 1.00 18.62 79 ASN A C 1
ATOM 1215 O O . ASN A 1 84 ? 10.452 13.140 23.483 1.00 22.84 79 ASN A O 1
ATOM 1226 N N . ASP A 1 85 ? 10.009 12.373 21.415 1.00 15.55 80 ASP A N 1
ATOM 1227 C CA . ASP A 1 85 ? 8.980 13.359 21.123 1.00 20.58 80 ASP A CA 1
ATOM 1228 C C . ASP A 1 85 ? 7.564 12.812 21.278 1.00 21.35 80 ASP A C 1
ATOM 1229 O O . ASP A 1 85 ? 6.630 13.609 21.391 1.00 27.85 80 ASP A O 1
ATOM 1238 N N . LEU A 1 86 ? 7.380 11.493 21.262 1.00 30.49 81 LEU A N 1
ATOM 1239 C CA . LEU A 1 86 ? 6.077 10.865 20.981 1.00 31.00 81 LEU A CA 1
ATOM 1240 C C . LEU A 1 86 ? 5.458 10.292 22.259 1.00 41.63 81 LEU A C 1
ATOM 1241 O O . LEU A 1 86 ? 5.614 9.104 22.549 1.00 42.02 81 LEU A O 1
ATOM 1257 N N . VAL A 1 87 ? 4.686 11.127 22.974 1.00 42.27 82 VAL A N 1
ATOM 1258 C CA . VAL A 1 87 ? 4.063 10.771 24.255 1.00 37.81 82 VAL A CA 1
ATOM 1259 C C . VAL A 1 87 ? 2.644 10.232 24.071 1.00 36.68 82 VAL A C 1
ATOM 1260 O O . VAL A 1 87 ? 2.067 10.320 22.983 1.00 27.90 82 VAL A O 1
ATOM 1273 N N . ASN A 1 88 ? 2.054 9.708 25.147 1.00 30.26 83 ASN A N 1
ATOM 1274 C CA . ASN A 1 88 ? 0.684 9.215 25.081 1.00 24.34 83 ASN A CA 1
ATOM 1275 C C . ASN A 1 88 ? -0.276 10.320 24.653 1.00 32.46 83 ASN A C 1
ATOM 1276 O O . ASN A 1 88 ? -0.212 11.453 25.138 1.00 29.64 83 ASN A O 1
ATOM 1287 N N . GLY A 1 89 ? -1.179 9.982 23.739 1.00 20.93 84 GLY A N 1
ATOM 1288 C CA . GLY A 1 89 ? -2.149 10.928 23.245 1.00 23.19 84 GLY A CA 1
ATOM 1289 C C . GLY A 1 89 ? -1.661 11.794 22.106 1.00 21.06 84 GLY A C 1
ATOM 1290 O O . GLY A 1 89 ? -2.463 12.569 21.569 1.00 24.49 84 GLY A O 1
ATOM 1294 N N . THR A 1 90 ? -0.383 11.694 21.730 1.00 26.17 85 THR A N 1
ATOM 1295 C CA . THR A 1 90 ? 0.122 12.392 20.551 1.00 21.22 85 THR A CA 1
ATOM 1296 C C . THR A 1 90 ? -0.618 11.887 19.320 1.00 21.11 85 THR A C 1
ATOM 1297 O O . THR A 1 90 ? -0.663 10.680 19.060 1.00 19.30 85 THR A O 1
ATOM 1308 N N . THR A 1 91 ? -1.246 12.802 18.593 1.00 20.59 86 THR A N 1
ATOM 1309 C CA . THR A 1 91 ? -1.823 12.494 17.295 1.00 19.99 86 THR A CA 1
ATOM 1310 C C . THR A 1 91 ? -0.962 13.104 16.205 1.00 18.10 86 THR A C 1
ATOM 1311 O O . THR A 1 91 ? -0.507 14.249 16.321 1.00 22.49 86 THR A O 1
ATOM 1322 N N . LEU A 1 92 ? -0.757 12.337 15.141 1.00 16.51 87 LEU A N 1
ATOM 1323 C CA . LEU A 1 92 ? 0.088 12.743 14.028 1.00 16.38 87 LEU A CA 1
ATOM 1324 C C . LEU A 1 92 ? -0.735 12.808 12.750 1.00 16.91 87 LEU A C 1
ATOM 1325 O O . LEU A 1 92 ? -1.377 11.820 12.370 1.00 16.66 87 LEU A O 1
ATOM 1341 N N . GLN A 1 93 ? -0.676 13.952 12.060 1.00 17.48 88 GLN A N 1
ATOM 1342 C CA . GLN A 1 93 ? -1.328 14.083 10.765 1.00 17.71 88 GLN A CA 1
ATOM 1343 C C . GLN A 1 93 ? -0.547 13.312 9.701 1.00 22.14 88 GLN A C 1
ATOM 1344 O O . GLN A 1 93 ? 0.684 13.384 9.640 1.00 19.09 88 GLN A O 1
ATOM 1348 N N . THR A 1 94 ? -1.256 12.580 8.846 1.00 16.28 89 THR A N 1
ATOM 1349 C CA . THR A 1 94 ? -0.596 11.832 7.781 1.00 15.85 89 THR A CA 1
ATOM 1350 C C . THR A 1 94 ? -0.875 12.468 6.424 1.00 16.21 89 THR A C 1
ATOM 1351 O O . THR A 1 94 ? -1.731 13.346 6.255 1.00 17.38 89 THR A O 1
ATOM 1362 N N . ARG A 1 95 ? -0.153 11.957 5.433 1.00 15.95 90 ARG A N 1
ATOM 1363 C CA . ARG A 1 95 ? -0.200 12.556 4.104 1.00 18.02 90 ARG A CA 1
ATOM 1364 C C . ARG A 1 95 ? -1.585 12.461 3.479 1.00 22.86 90 ARG A C 1
ATOM 1365 O O . ARG A 1 95 ? -1.937 13.282 2.620 1.00 22.31 90 ARG A O 1
ATOM 1386 N N . VAL A 1 96 ? -2.386 11.470 3.881 1.00 19.09 91 VAL A N 1
ATOM 1387 C CA . VAL A 1 96 ? -3.722 11.311 3.309 1.00 18.73 91 VAL A CA 1
ATOM 1388 C C . VAL A 1 96 ? -4.774 12.119 4.043 1.00 25.37 91 VAL A C 1
ATOM 1389 O O . VAL A 1 96 ? -5.952 12.083 3.654 1.00 23.85 91 VAL A O 1
ATOM 1402 N N . GLY A 1 97 ? -4.395 12.859 5.078 1.00 20.34 92 GLY A N 1
ATOM 1403 C CA . GLY A 1 97 ? -5.333 13.700 5.786 1.00 21.17 92 GLY A CA 1
ATOM 1404 C C . GLY A 1 97 ? -5.978 13.047 6.976 1.00 19.37 92 GLY A C 1
ATOM 1405 O O . GLY A 1 97 ? -6.973 13.582 7.492 1.00 21.66 92 GLY A O 1
ATOM 1409 N N . SER A 1 98 ? -5.453 11.908 7.429 1.00 17.89 93 SER A N 1
ATOM 1410 C CA A SER A 1 98 ? -5.988 11.240 8.599 0.48 19.05 93 SER A CA 1
ATOM 1411 C CA B SER A 1 98 ? -5.968 11.201 8.589 0.52 18.41 93 SER A CA 1
ATOM 1412 C C . SER A 1 98 ? -5.000 11.392 9.751 1.00 20.14 93 SER A C 1
ATOM 1413 O O . SER A 1 98 ? -4.051 12.184 9.675 1.00 21.12 93 SER A O 1
ATOM 1428 N N . LYS A 1 99 ? -5.235 10.653 10.835 1.00 18.97 94 LYS A N 1
ATOM 1429 C CA . LYS A 1 99 ? -4.420 10.799 12.034 1.00 18.87 94 LYS A CA 1
ATOM 1430 C C . LYS A 1 99 ? -4.033 9.448 12.597 1.00 19.70 94 LYS A C 1
ATOM 1431 O O . LYS A 1 99 ? -4.831 8.502 12.588 1.00 17.68 94 LYS A O 1
ATOM 1450 N N . LEU A 1 100 ? -2.785 9.371 13.054 1.00 14.76 95 LEU A N 1
ATOM 1451 C CA . LEU A 1 100 ? -2.277 8.260 13.831 1.00 13.91 95 LEU A CA 1
ATOM 1452 C C . LEU A 1 100 ? -2.282 8.665 15.291 1.00 17.26 95 LEU A C 1
ATOM 1453 O O . LEU A 1 100 ? -2.080 9.838 15.627 1.00 17.45 95 LEU A O 1
ATOM 1469 N N . LEU A 1 101 ? -2.484 7.690 16.163 1.00 14.77 96 LEU A N 1
ATOM 1470 C CA . LEU A 1 101 ? -2.502 7.941 17.598 1.00 14.57 96 LEU A CA 1
ATOM 1471 C C . LEU A 1 101 ? -1.409 7.135 18.278 1.00 15.38 96 LEU A C 1
ATOM 1472 O O . LEU A 1 101 ? -1.341 5.913 18.118 1.00 14.29 96 LEU A O 1
ATOM 1488 N N . ILE A 1 102 ? -0.568 7.822 19.047 1.00 14.64 97 ILE A N 1
ATOM 1489 C CA . ILE A 1 102 ? 0.402 7.177 19.923 1.00 15.59 97 ILE A CA 1
ATOM 1490 C C . ILE A 1 102 ? -0.238 6.933 21.281 1.00 15.17 97 ILE A C 1
ATOM 1491 O O . ILE A 1 102 ? -0.798 7.853 21.894 1.00 16.32 97 ILE A O 1
ATOM 1507 N N . THR A 1 103 ? -0.129 5.695 21.761 1.00 14.11 98 THR A N 1
ATOM 1508 C CA . THR A 1 103 ? -0.467 5.335 23.127 1.00 16.76 98 THR A CA 1
ATOM 1509 C C . THR A 1 103 ? 0.772 4.791 23.807 1.00 23.18 98 THR A C 1
ATOM 1510 O O . THR A 1 103 ? 1.737 4.388 23.150 1.00 19.45 98 THR A O 1
ATOM 1521 N N A ALA A 1 104 ? 0.803 4.968 25.117 0.51 24.20 99 ALA A N 1
ATOM 1522 N N B ALA A 1 104 ? 0.690 4.626 25.134 0.49 25.99 99 ALA A N 1
ATOM 1523 C CA A ALA A 1 104 ? 2.066 4.915 25.822 0.51 32.38 99 ALA A CA 1
ATOM 1524 C CA B ALA A 1 104 ? 1.783 4.048 25.916 0.49 28.64 99 ALA A CA 1
ATOM 1525 C C A ALA A 1 104 ? 1.820 4.897 27.317 0.51 30.28 99 ALA A C 1
ATOM 1526 C C B ALA A 1 104 ? 1.247 3.042 26.939 0.49 27.97 99 ALA A C 1
ATOM 1527 O O A ALA A 1 104 ? 1.053 5.709 27.846 0.51 27.91 99 ALA A O 1
ATOM 1528 O O B ALA A 1 104 ? 0.035 2.853 27.098 0.49 27.16 99 ALA A O 1
ATOM 1541 N N A SER A 1 105 ? 2.447 3.943 27.991 0.51 34.87 100 SER A N 1
ATOM 1542 N N B SER A 1 105 ? 2.175 2.389 27.640 0.49 28.73 100 SER A N 1
ATOM 1543 C CA A SER A 1 105 ? 2.449 3.868 29.439 0.51 31.11 100 SER A CA 1
ATOM 1544 C CA B SER A 1 105 ? 1.835 1.411 28.669 0.49 26.69 100 SER A CA 1
ATOM 1545 C C A SER A 1 105 ? 3.847 3.452 29.855 0.51 29.88 100 SER A C 1
ATOM 1546 C C B SER A 1 105 ? 2.491 1.748 30.003 0.49 29.02 100 SER A C 1
ATOM 1547 O O A SER A 1 105 ? 4.667 3.047 29.025 0.51 26.38 100 SER A O 1
ATOM 1548 O O B SER A 1 105 ? 1.923 1.474 31.065 0.49 40.27 100 SER A O 1
ATOM 1551 N N A GLN A 1 106 ? 4.119 3.559 31.145 0.51 40.28 101 GLN A N 1
ATOM 1552 N N B GLN A 1 106 ? 3.687 2.336 29.961 0.49 39.60 101 GLN A N 1
ATOM 1553 C CA A GLN A 1 106 ? 5.433 3.245 31.692 0.51 43.77 101 GLN A CA 1
ATOM 1554 C CA B GLN A 1 106 ? 4.388 2.745 31.175 0.49 41.64 101 GLN A CA 1
ATOM 1555 C C A GLN A 1 106 ? 5.309 1.976 32.528 0.51 42.48 101 GLN A C 1
ATOM 1556 C C B GLN A 1 106 ? 4.603 1.569 32.122 0.49 42.55 101 GLN A C 1
ATOM 1557 O O A GLN A 1 106 ? 4.827 2.016 33.662 0.51 39.83 101 GLN A O 1
ATOM 1558 O O B GLN A 1 106 ? 3.774 1.315 33.000 0.49 41.58 101 GLN A O 1
ATOM 1561 N N . ASP A 1 107 ? 5.714 0.851 31.954 1.00 41.44 102 ASP A N 1
ATOM 1562 C CA . ASP A 1 107 ? 6.010 -0.326 32.756 1.00 33.22 102 ASP A CA 1
ATOM 1563 C C . ASP A 1 107 ? 7.264 -0.012 33.555 1.00 33.49 102 ASP A C 1
ATOM 1564 O O . ASP A 1 107 ? 8.323 0.240 32.962 1.00 33.12 102 ASP A O 1
ATOM 1574 N N . PRO A 1 108 ? 7.210 0.014 34.884 1.00 44.31 103 PRO A N 1
ATOM 1575 C CA . PRO A 1 108 ? 8.381 0.489 35.634 1.00 47.82 103 PRO A CA 1
ATOM 1576 C C . PRO A 1 108 ? 9.619 -0.357 35.411 1.00 44.88 103 PRO A C 1
ATOM 1577 O O . PRO A 1 108 ? 10.736 0.147 35.582 1.00 39.44 103 PRO A O 1
ATOM 1588 N N . LEU A 1 109 ? 9.457 -1.618 35.011 1.00 32.19 104 LEU A N 1
ATOM 1589 C CA . LEU A 1 109 ? 10.590 -2.513 34.819 1.00 31.76 104 LEU A CA 1
ATOM 1590 C C . LEU A 1 109 ? 11.356 -2.221 33.533 1.00 35.32 104 LEU A C 1
ATOM 1591 O O . LEU A 1 109 ? 12.522 -2.614 33.417 1.00 34.50 104 LEU A O 1
ATOM 1607 N N . GLN A 1 110 ? 10.760 -1.526 32.601 1.00 29.93 105 GLN A N 1
ATOM 1608 C CA . GLN A 1 110 ? 11.361 -1.474 31.278 1.00 30.25 105 GLN A CA 1
ATOM 1609 C C . GLN A 1 110 ? 12.305 -0.280 31.136 1.00 33.09 105 GLN A C 1
ATOM 1610 O O . GLN A 1 110 ? 12.116 0.749 31.790 1.00 30.86 105 GLN A O 1
ATOM 1624 N N . PRO A 1 111 ? 13.337 -0.409 30.291 1.00 29.69 106 PRO A N 1
ATOM 1625 C CA . PRO A 1 111 ? 14.299 0.697 30.128 1.00 32.17 106 PRO A CA 1
ATOM 1626 C C . PRO A 1 111 ? 13.744 1.849 29.316 1.00 40.48 106 PRO A C 1
ATOM 1627 O O . PRO A 1 111 ? 14.342 2.931 29.304 1.00 38.42 106 PRO A O 1
ATOM 1638 N N . THR A 1 112 ? 12.631 1.639 28.622 1.00 31.60 107 THR A N 1
ATOM 1639 C CA . THR A 1 112 ? 11.968 2.679 27.868 1.00 28.08 107 THR A CA 1
ATOM 1640 C C . THR A 1 112 ? 10.468 2.458 28.000 1.00 29.78 107 THR A C 1
ATOM 1641 O O . THR A 1 112 ? 10.011 1.433 28.512 1.00 35.16 107 THR A O 1
ATOM 1652 N N . GLU A 1 113 ? 9.705 3.437 27.536 1.00 29.75 108 GLU A N 1
ATOM 1653 C CA A GLU A 1 113 ? 8.256 3.340 27.540 0.48 30.70 108 GLU A CA 1
ATOM 1654 C CA B GLU A 1 113 ? 8.257 3.327 27.545 0.52 30.49 108 GLU A CA 1
ATOM 1655 C C . GLU A 1 113 ? 7.809 2.400 26.427 1.00 29.49 108 GLU A C 1
ATOM 1656 O O . GLU A 1 113 ? 8.347 2.428 25.317 1.00 35.64 108 GLU A O 1
ATOM 1679 N N . THR A 1 114 ? 6.828 1.562 26.724 1.00 30.06 109 THR A N 1
ATOM 1680 C CA . THR A 1 114 ? 6.237 0.747 25.674 1.00 35.72 109 THR A CA 1
ATOM 1681 C C . THR A 1 114 ? 5.169 1.577 24.983 1.00 37.43 109 THR A C 1
ATOM 1682 O O . THR A 1 114 ? 4.345 2.221 25.641 1.00 37.19 109 THR A O 1
ATOM 1693 N N . ARG A 1 115 ? 5.203 1.594 23.657 1.00 29.92 110 ARG A N 1
ATOM 1694 C CA . ARG A 1 115 ? 4.344 2.490 22.914 1.00 23.51 110 ARG A CA 1
ATOM 1695 C C . ARG A 1 115 ? 3.810 1.806 21.674 1.00 22.02 110 ARG A C 1
ATOM 1696 O O . ARG A 1 115 ? 4.393 0.859 21.143 1.00 19.93 110 ARG A O 1
ATOM 1717 N N . PHE A 1 116 ? 2.715 2.358 21.179 1.00 17.43 111 PHE A N 1
ATOM 1718 C CA . PHE A 1 116 ? 2.019 1.798 20.036 1.00 15.05 111 PHE A CA 1
ATOM 1719 C C . PHE A 1 116 ? 1.580 2.947 19.150 1.00 14.50 111 PHE A C 1
ATOM 1720 O O . PHE A 1 116 ? 1.354 4.065 19.626 1.00 15.20 111 PHE A O 1
ATOM 1737 N N . VAL A 1 117 ? 1.440 2.652 17.861 1.00 13.30 112 VAL A N 1
ATOM 1738 C CA . VAL A 1 117 ? 0.865 3.588 16.908 1.00 12.58 112 VAL A CA 1
ATOM 1739 C C . VAL A 1 117 ? -0.365 2.908 16.316 1.00 12.16 112 VAL A C 1
ATOM 1740 O O . VAL A 1 117 ? -0.248 1.859 15.669 1.00 11.45 112 VAL A O 1
ATOM 1753 N N . ASP A 1 118 ? -1.539 3.481 16.560 1.00 11.34 113 ASP A N 1
ATOM 1754 C CA . ASP A 1 118 ? -2.804 2.825 16.221 1.00 11.21 113 ASP A CA 1
ATOM 1755 C C . ASP A 1 118 ? -2.818 1.365 16.678 1.00 10.56 113 ASP A C 1
ATOM 1756 O O . ASP A 1 118 ? -3.319 0.474 15.988 1.00 11.98 113 ASP A O 1
ATOM 1765 N N . GLY A 1 119 ? -2.263 1.107 17.854 1.00 12.78 114 GLY A N 1
ATOM 1766 C CA . GLY A 1 119 ? -2.240 -0.224 18.408 1.00 15.40 114 GLY A CA 1
ATOM 1767 C C . GLY A 1 119 ? -1.181 -1.152 17.853 1.00 15.47 114 GLY A C 1
ATOM 1768 O O . GLY A 1 119 ? -1.087 -2.301 18.311 1.00 16.08 114 GLY A O 1
ATOM 1772 N N . ARG A 1 120 ? -0.397 -0.710 16.875 1.00 13.70 115 ARG A N 1
ATOM 1773 C CA . ARG A 1 120 ? 0.694 -1.504 16.330 1.00 13.78 115 ARG A CA 1
ATOM 1774 C C . ARG A 1 120 ? 1.944 -1.284 17.171 1.00 12.09 115 ARG A C 1
ATOM 1775 O O . ARG A 1 120 ? 2.287 -0.144 17.510 1.00 13.55 115 ARG A O 1
ATOM 1796 N N . ALA A 1 121 ? 2.614 -2.374 17.506 1.00 11.39 116 ALA A N 1
ATOM 1797 C CA . ALA A 1 121 ? 3.855 -2.290 18.262 1.00 9.86 116 ALA A CA 1
ATOM 1798 C C . ALA A 1 121 ? 4.943 -1.645 17.419 1.00 9.98 116 ALA A C 1
ATOM 1799 O O . ALA A 1 121 ? 5.008 -1.831 16.197 1.00 9.92 116 ALA A O 1
ATOM 1806 N N . ILE A 1 122 ? 5.813 -0.884 18.074 1.00 11.24 117 ILE A N 1
ATOM 1807 C CA . ILE A 1 122 ? 7.016 -0.349 17.440 1.00 9.14 117 ILE A CA 1
ATOM 1808 C C . ILE A 1 122 ? 8.156 -1.312 17.714 1.00 11.75 117 ILE A C 1
ATOM 1809 O O . ILE A 1 122 ? 8.537 -1.542 18.878 1.00 14.08 117 ILE A O 1
ATOM 1825 N N . LEU A 1 123 ? 8.699 -1.872 16.649 1.00 7.69 118 LEU A N 1
ATOM 1826 C CA . LEU A 1 123 ? 9.779 -2.828 16.747 1.00 9.57 118 LEU A CA 1
ATOM 1827 C C . LEU A 1 123 ? 11.146 -2.171 16.744 1.00 11.02 118 LEU A C 1
ATOM 1828 O O . LEU A 1 123 ? 12.087 -2.747 17.293 1.00 11.87 118 LEU A O 1
ATOM 1844 N N . GLN A 1 124 ? 11.278 -0.970 16.196 1.00 8.33 119 GLN A N 1
ATOM 1845 C CA . GLN A 1 124 ? 12.553 -0.258 16.226 1.00 7.28 119 GLN A CA 1
ATOM 1846 C C . GLN A 1 124 ? 12.303 1.234 16.071 1.00 8.19 119 GLN A C 1
ATOM 1847 O O . GLN A 1 124 ? 11.652 1.657 15.112 1.00 8.77 119 GLN A O 1
ATOM 1861 N N . TRP A 1 125 ? 12.822 2.019 17.002 1.00 8.35 120 TRP A N 1
ATOM 1862 C CA . TRP A 1 125 ? 12.684 3.462 17.015 1.00 10.34 120 TRP A CA 1
ATOM 1863 C C . TRP A 1 125 ? 13.888 4.104 16.361 1.00 9.37 120 TRP A C 1
ATOM 1864 O O . TRP A 1 125 ? 15.024 3.632 16.481 1.00 10.24 120 TRP A O 1
ATOM 1885 N N . ASP A 1 126 ? 13.638 5.244 15.731 1.00 8.26 121 ASP A N 1
ATOM 1886 C CA . ASP A 1 126 ? 14.666 6.269 15.490 1.00 8.67 121 ASP A CA 1
ATOM 1887 C C . ASP A 1 126 ? 15.738 5.794 14.503 1.00 9.43 121 ASP A C 1
ATOM 1888 O O . ASP A 1 126 ? 16.941 5.916 14.762 1.00 11.31 121 ASP A O 1
ATOM 1897 N N . ILE A 1 127 ? 15.307 5.286 13.349 1.00 8.52 122 ILE A N 1
ATOM 1898 C CA . ILE A 1 127 ? 16.225 4.980 12.255 1.00 8.83 122 ILE A CA 1
ATOM 1899 C C . ILE A 1 127 ? 16.363 6.246 11.412 1.00 8.30 122 ILE A C 1
ATOM 1900 O O . ILE A 1 127 ? 15.425 6.664 10.733 1.00 10.64 122 ILE A O 1
ATOM 1916 N N . PHE A 1 128 ? 17.539 6.835 11.434 1.00 10.88 123 PHE A N 1
ATOM 1917 C CA . PHE A 1 128 ? 17.734 8.155 10.857 1.00 10.99 123 PHE A CA 1
ATOM 1918 C C . PHE A 1 128 ? 17.846 8.130 9.337 1.00 10.34 123 PHE A C 1
ATOM 1919 O O . PHE A 1 128 ? 18.422 7.210 8.744 1.00 14.36 123 PHE A O 1
ATOM 1936 N N . ALA A 1 129 ? 17.253 9.143 8.711 1.00 10.36 124 ALA A N 1
ATOM 1937 C CA . ALA A 1 129 ? 17.452 9.460 7.303 1.00 10.44 124 ALA A CA 1
ATOM 1938 C C . ALA A 1 129 ? 17.738 10.944 7.186 1.00 14.03 124 ALA A C 1
ATOM 1939 O O . ALA A 1 129 ? 17.492 11.712 8.115 1.00 13.04 124 ALA A O 1
ATOM 1946 N N . SER A 1 130 ? 18.264 11.351 6.032 1.00 13.67 125 SER A N 1
ATOM 1947 C CA . SER A 1 130 ? 18.657 12.741 5.882 1.00 16.49 125 SER A CA 1
ATOM 1948 C C . SER A 1 130 ? 17.452 13.670 5.874 1.00 16.77 125 SER A C 1
ATOM 1949 O O . SER A 1 130 ? 17.581 14.840 6.241 1.00 20.07 125 SER A O 1
ATOM 1957 N N . ASN A 1 131 ? 16.275 13.179 5.476 1.00 13.62 126 ASN A N 1
ATOM 1958 C CA . ASN A 1 131 ? 15.072 13.997 5.395 1.00 15.39 126 ASN A CA 1
ATOM 1959 C C . ASN A 1 131 ? 13.923 13.401 6.199 1.00 12.79 126 ASN A C 1
ATOM 1960 O O . ASN A 1 131 ? 12.756 13.673 5.903 1.00 14.78 126 ASN A O 1
ATOM 1971 N N . GLY A 1 132 ? 14.220 12.583 7.197 1.00 13.08 127 GLY A N 1
ATOM 1972 C CA . GLY A 1 132 ? 13.166 12.087 8.054 1.00 12.13 127 GLY A CA 1
ATOM 1973 C C . GLY A 1 132 ? 13.699 11.064 9.036 1.00 13.65 127 GLY A C 1
ATOM 1974 O O . GLY A 1 132 ? 14.906 10.891 9.190 1.00 14.37 127 GLY A O 1
ATOM 1978 N N . ILE A 1 133 ? 12.761 10.411 9.713 1.00 11.59 128 ILE A N 1
ATOM 1979 C CA . ILE A 1 133 ? 13.052 9.347 10.664 1.00 11.18 128 ILE A CA 1
ATOM 1980 C C . ILE A 1 133 ? 12.102 8.193 10.377 1.00 12.21 128 ILE A C 1
ATOM 1981 O O . ILE A 1 133 ? 10.944 8.408 9.986 1.00 11.33 128 ILE A O 1
ATOM 1997 N N . ILE A 1 134 ? 12.608 6.968 10.503 1.00 11.14 129 ILE A N 1
ATOM 1998 C CA . ILE A 1 134 ? 11.825 5.755 10.305 1.00 9.84 129 ILE A CA 1
ATOM 1999 C C . ILE A 1 134 ? 11.657 5.073 11.652 1.00 7.48 129 ILE A C 1
ATOM 2000 O O . ILE A 1 134 ? 12.616 4.927 12.410 1.00 8.34 129 ILE A O 1
ATOM 2016 N N . HIS A 1 135 ? 10.443 4.607 11.916 1.00 7.50 130 HIS A N 1
ATOM 2017 C CA . HIS A 1 135 ? 10.161 3.692 13.011 1.00 7.05 130 HIS A CA 1
ATOM 2018 C C . HIS A 1 135 ? 9.553 2.451 12.396 1.00 6.70 130 HIS A C 1
ATOM 2019 O O . HIS A 1 135 ? 8.621 2.551 11.595 1.00 8.04 130 HIS A O 1
ATOM 2033 N N . VAL A 1 136 ? 10.084 1.288 12.730 1.00 7.07 131 VAL A N 1
ATOM 2034 C CA . VAL A 1 136 ? 9.579 0.035 12.195 1.00 7.00 131 VAL A CA 1
ATOM 2035 C C . VAL A 1 136 ? 8.457 -0.460 13.091 1.00 6.84 131 VAL A C 1
ATOM 2036 O O . VAL A 1 136 ? 8.591 -0.468 14.327 1.00 7.05 131 VAL A O 1
ATOM 2049 N N . ILE A 1 137 ? 7.352 -0.880 12.480 1.00 6.86 132 ILE A N 1
ATOM 2050 C CA . ILE A 1 137 ? 6.162 -1.326 13.193 1.00 7.43 132 ILE A CA 1
ATOM 2051 C C . ILE A 1 137 ? 5.825 -2.783 12.839 1.00 7.36 132 ILE A C 1
ATOM 2052 O O . ILE A 1 137 ? 6.315 -3.370 11.856 1.00 7.89 132 ILE A O 1
ATOM 2068 N N . SER A 1 138 ? 4.939 -3.361 13.655 1.00 7.52 133 SER A N 1
ATOM 2069 C CA . SER A 1 138 ? 4.665 -4.791 13.605 1.00 8.86 133 SER A CA 1
ATOM 2070 C C . SER A 1 138 ? 3.796 -5.209 12.429 1.00 8.89 133 SER A C 1
ATOM 2071 O O . SER A 1 138 ? 3.852 -6.372 12.029 1.00 10.89 133 SER A O 1
ATOM 2079 N N . ARG A 1 139 ? 2.944 -4.333 11.912 1.00 9.26 134 ARG A N 1
ATOM 2080 C CA . ARG A 1 139 ? 2.068 -4.669 10.797 1.00 9.43 134 ARG A CA 1
ATOM 2081 C C . ARG A 1 139 ? 1.561 -3.363 10.213 1.00 9.58 134 ARG A C 1
ATOM 2082 O O . ARG A 1 139 ? 1.736 -2.294 10.821 1.00 9.33 134 ARG A O 1
ATOM 2103 N N . PRO A 1 140 ? 0.983 -3.389 9.018 1.00 9.52 135 PRO A N 1
ATOM 2104 C CA . PRO A 1 140 ? 0.631 -2.120 8.373 1.00 9.48 135 PRO A CA 1
ATOM 2105 C C . PRO A 1 140 ? -0.444 -1.329 9.098 1.00 11.45 135 PRO A C 1
ATOM 2106 O O . PRO A 1 140 ? -1.350 -1.868 9.738 1.00 11.73 135 PRO A O 1
ATOM 2117 N N . LEU A 1 141 ? -0.322 -0.012 8.961 1.00 11.40 136 LEU A N 1
ATOM 2118 C CA . LEU A 1 141 ? -1.391 0.904 9.283 1.00 11.34 136 LEU A CA 1
ATOM 2119 C C . LEU A 1 141 ? -2.457 0.853 8.194 1.00 12.50 136 LEU A C 1
ATOM 2120 O O . LEU A 1 141 ? -2.248 0.305 7.112 1.00 13.84 136 LEU A O 1
ATOM 2136 N N . LYS A 1 142 ? -3.622 1.406 8.500 1.00 12.58 137 LYS A N 1
ATOM 2137 C CA . LYS A 1 142 ? -4.781 1.335 7.619 1.00 14.71 137 LYS A CA 1
ATOM 2138 C C . LYS A 1 142 ? -5.424 2.711 7.552 1.00 15.40 137 LYS A C 1
ATOM 2139 O O . LYS A 1 142 ? -5.801 3.274 8.589 1.00 16.48 137 LYS A O 1
ATOM 2158 N N . ALA A 1 143 ? -5.568 3.239 6.354 1.00 17.08 138 ALA A N 1
ATOM 2159 C CA . ALA A 1 143 ? -6.222 4.533 6.185 1.00 18.52 138 ALA A CA 1
ATOM 2160 C C . ALA A 1 143 ? -7.737 4.379 6.321 1.00 24.52 138 ALA A C 1
ATOM 2161 O O . ALA A 1 143 ? -8.304 3.399 5.838 1.00 22.27 138 ALA A O 1
ATOM 2168 N N . PRO A 1 144 ? -8.425 5.342 6.952 1.00 21.52 139 PRO A N 1
ATOM 2169 C CA . PRO A 1 144 ? -9.876 5.232 7.110 1.00 22.57 139 PRO A CA 1
ATOM 2170 C C . PRO A 1 144 ? -10.617 5.768 5.897 1.00 33.38 139 PRO A C 1
ATOM 2171 O O . PRO A 1 144 ? -9.926 6.097 4.934 1.00 32.08 139 PRO A O 1
ATOM 2182 N N . SER B 1 5 ? -0.510 -6.948 20.322 1.00 40.92 0 SER B N 1
ATOM 2183 C CA . SER B 1 5 ? 0.616 -7.904 20.550 1.00 38.49 0 SER B CA 1
ATOM 2184 C C . SER B 1 5 ? 1.940 -7.143 20.544 1.00 30.99 0 SER B C 1
ATOM 2185 O O . SER B 1 5 ? 2.048 -6.087 19.933 1.00 26.19 0 SER B O 1
ATOM 2193 N N . SER B 1 6 ? 2.958 -7.692 21.210 1.00 22.08 1 SER B N 1
ATOM 2194 C CA . SER B 1 6 ? 4.074 -6.869 21.648 1.00 23.44 1 SER B CA 1
ATOM 2195 C C . SER B 1 6 ? 5.224 -6.828 20.659 1.00 17.34 1 SER B C 1
ATOM 2196 O O . SER B 1 6 ? 6.114 -5.990 20.828 1.00 16.50 1 SER B O 1
ATOM 2204 N N . GLY B 1 7 ? 5.230 -7.713 19.666 1.00 13.93 2 GLY B N 1
ATOM 2205 C CA . GLY B 1 7 ? 6.317 -7.771 18.720 1.00 13.28 2 GLY B CA 1
ATOM 2206 C C . GLY B 1 7 ? 7.633 -8.238 19.307 1.00 10.56 2 GLY B C 1
ATOM 2207 O O . GLY B 1 7 ? 8.699 -7.866 18.807 1.00 9.48 2 GLY B O 1
ATOM 2211 N N . ASN B 1 8 ? 7.595 -9.064 20.343 1.00 10.28 3 ASN B N 1
ATOM 2212 C CA . ASN B 1 8 ? 8.819 -9.479 21.003 1.00 9.44 3 ASN B CA 1
ATOM 2213 C C . ASN B 1 8 ? 9.573 -10.515 20.166 1.00 7.87 3 ASN B C 1
ATOM 2214 O O . ASN B 1 8 ? 9.102 -10.987 19.119 1.00 7.93 3 ASN B O 1
ATOM 2225 N N . LEU B 1 9 ? 10.793 -10.841 20.611 1.00 7.77 4 LEU B N 1
ATOM 2226 C CA . LEU B 1 9 ? 11.656 -11.767 19.870 1.00 6.72 4 LEU B CA 1
ATOM 2227 C C . LEU B 1 9 ? 10.957 -13.071 19.526 1.00 7.07 4 LEU B C 1
ATOM 2228 O O . LEU B 1 9 ? 11.131 -13.598 18.429 1.00 7.32 4 LEU B O 1
ATOM 2244 N N . LEU B 1 10 ? 10.178 -13.625 20.456 1.00 7.23 5 LEU B N 1
ATOM 2245 C CA . LEU B 1 10 ? 9.504 -14.891 20.184 1.00 9.01 5 LEU B CA 1
ATOM 2246 C C . LEU B 1 10 ? 8.450 -14.726 19.092 1.00 8.30 5 LEU B C 1
ATOM 2247 O O . LEU B 1 10 ? 8.359 -15.552 18.168 1.00 9.28 5 LEU B O 1
ATOM 2263 N N . GLN B 1 11 ? 7.662 -13.651 19.178 1.00 8.59 6 GLN B N 1
ATOM 2264 C CA . GLN B 1 11 ? 6.613 -13.397 18.192 1.00 8.44 6 GLN B CA 1
ATOM 2265 C C . GLN B 1 11 ? 7.196 -13.147 16.806 1.00 9.16 6 GLN B C 1
ATOM 2266 O O . GLN B 1 11 ? 6.645 -13.601 15.796 1.00 10.08 6 GLN B O 1
ATOM 2280 N N . VAL B 1 12 ? 8.322 -12.449 16.731 1.00 8.67 7 VAL B N 1
ATOM 2281 C CA . VAL B 1 12 ? 8.939 -12.238 15.425 1.00 7.57 7 VAL B CA 1
ATOM 2282 C C . VAL B 1 12 ? 9.517 -13.549 14.900 1.00 7.63 7 VAL B C 1
ATOM 2283 O O . VAL B 1 12 ? 9.318 -13.915 13.735 1.00 9.32 7 VAL B O 1
ATOM 2296 N N . LEU B 1 13 ? 10.194 -14.306 15.753 1.00 7.85 8 LEU B N 1
ATOM 2297 C CA . LEU B 1 13 ? 10.647 -15.641 15.364 1.00 7.55 8 LEU B CA 1
ATOM 2298 C C . LEU B 1 13 ? 9.498 -16.488 14.803 1.00 10.19 8 LEU B C 1
ATOM 2299 O O . LEU B 1 13 ? 9.661 -17.181 13.791 1.00 9.76 8 LEU B O 1
ATOM 2315 N N . MET B 1 14 ? 8.323 -16.443 15.443 1.00 8.20 9 MET B N 1
ATOM 2316 C CA . MET B 1 14 ? 7.161 -17.223 15.000 1.00 9.21 9 MET B CA 1
ATOM 2317 C C . MET B 1 14 ? 6.554 -16.737 13.684 1.00 9.14 9 MET B C 1
ATOM 2318 O O . MET B 1 14 ? 5.713 -17.439 13.113 1.00 13.51 9 MET B O 1
ATOM 2332 N N . SER B 1 15 ? 6.961 -15.577 13.176 1.00 10.68 10 SER B N 1
ATOM 2333 C CA A SER B 1 15 ? 6.327 -15.034 11.981 0.50 10.30 10 SER B CA 1
ATOM 2334 C CA B SER B 1 15 ? 6.367 -14.991 11.978 0.50 10.75 10 SER B CA 1
ATOM 2335 C C . SER B 1 15 ? 6.933 -15.553 10.680 1.00 10.36 10 SER B C 1
ATOM 2336 O O . SER B 1 15 ? 6.367 -15.282 9.609 1.00 13.45 10 SER B O 1
ATOM 2351 N N . PHE B 1 16 ? 8.024 -16.316 10.734 1.00 11.70 11 PHE B N 1
ATOM 2352 C CA . PHE B 1 16 ? 8.727 -16.747 9.524 1.00 10.93 11 PHE B CA 1
ATOM 2353 C C . PHE B 1 16 ? 8.779 -18.264 9.398 1.00 10.24 11 PHE B C 1
ATOM 2354 O O . PHE B 1 16 ? 9.497 -18.921 10.182 1.00 11.14 11 PHE B O 1
ATOM 2371 N N . PRO B 1 17 ? 8.082 -18.849 8.422 1.00 10.67 12 PRO B N 1
ATOM 2372 C CA . PRO B 1 17 ? 8.144 -20.309 8.236 1.00 12.38 12 PRO B CA 1
ATOM 2373 C C . PRO B 1 17 ? 9.536 -20.862 8.048 1.00 12.49 12 PRO B C 1
ATOM 2374 O O . PRO B 1 17 ? 9.770 -22.016 8.431 1.00 15.35 12 PRO B O 1
ATOM 2385 N N . SER B 1 18 ? 10.475 -20.089 7.508 1.00 12.83 13 SER B N 1
ATOM 2386 C CA A SER B 1 18 ? 11.826 -20.583 7.293 0.65 11.82 13 SER B CA 1
ATOM 2387 C CA B SER B 1 18 ? 11.842 -20.537 7.288 0.35 12.35 13 SER B CA 1
ATOM 2388 C C . SER B 1 18 ? 12.619 -20.744 8.579 1.00 11.37 13 SER B C 1
ATOM 2389 O O . SER B 1 18 ? 13.738 -21.258 8.526 1.00 11.90 13 SER B O 1
ATOM 2404 N N . LEU B 1 19 ? 12.068 -20.338 9.719 1.00 9.07 14 LEU B N 1
ATOM 2405 C CA . LEU B 1 19 ? 12.736 -20.395 11.009 1.00 9.64 14 LEU B CA 1
ATOM 2406 C C . LEU B 1 19 ? 12.063 -21.396 11.940 1.00 10.66 14 LEU B C 1
ATOM 2407 O O . LEU B 1 19 ? 12.395 -21.443 13.131 1.00 9.25 14 LEU B O 1
ATOM 2423 N N . THR B 1 20 ? 11.133 -22.209 11.426 1.00 11.07 15 THR B N 1
ATOM 2424 C CA . THR B 1 20 ? 10.365 -23.094 12.303 1.00 9.69 15 THR B CA 1
ATOM 2425 C C . THR B 1 20 ? 11.203 -24.159 13.001 1.00 12.68 15 THR B C 1
ATOM 2426 O O . THR B 1 20 ? 10.850 -24.559 14.114 1.00 11.11 15 THR B O 1
ATOM 2437 N N . ASN B 1 21 ? 12.266 -24.685 12.377 1.00 10.67 16 ASN B N 1
ATOM 2438 C CA . ASN B 1 21 ? 13.014 -25.750 13.054 1.00 12.71 16 ASN B CA 1
ATOM 2439 C C . ASN B 1 21 ? 13.640 -25.230 14.335 1.00 10.94 16 ASN B C 1
ATOM 2440 O O . ASN B 1 21 ? 13.580 -25.888 15.381 1.00 11.66 16 ASN B O 1
ATOM 2451 N N . PHE B 1 22 ? 14.201 -24.025 14.290 1.00 8.42 17 PHE B N 1
ATOM 2452 C CA . PHE B 1 22 ? 14.764 -23.455 15.505 1.00 8.01 17 PHE B CA 1
ATOM 2453 C C . PHE B 1 22 ? 13.679 -23.171 16.523 1.00 9.07 17 PHE B C 1
ATOM 2454 O O . PHE B 1 22 ? 13.840 -23.461 17.712 1.00 8.37 17 PHE B O 1
ATOM 2471 N N . LEU B 1 23 ? 12.563 -22.600 16.081 1.00 9.13 18 LEU B N 1
ATOM 2472 C CA . LEU B 1 23 ? 11.437 -22.391 16.977 1.00 8.81 18 LEU B CA 1
ATOM 2473 C C . LEU B 1 23 ? 11.024 -23.680 17.668 1.00 9.66 18 LEU B C 1
ATOM 2474 O O . LEU B 1 23 ? 10.808 -23.698 18.880 1.00 9.57 18 LEU B O 1
ATOM 2490 N N . THR B 1 24 ? 10.901 -24.774 16.907 1.00 11.34 19 THR B N 1
ATOM 2491 C CA . THR B 1 24 ? 10.517 -26.053 17.496 1.00 9.91 19 THR B CA 1
ATOM 2492 C C . THR B 1 24 ? 11.476 -26.454 18.613 1.00 9.71 19 THR B C 1
ATOM 2493 O O . THR B 1 24 ? 11.049 -26.949 19.660 1.00 10.66 19 THR B O 1
ATOM 2504 N N . GLU B 1 25 ? 12.776 -26.293 18.393 1.00 9.80 20 GLU B N 1
ATOM 2505 C CA . GLU B 1 25 ? 13.744 -26.617 19.435 1.00 9.34 20 GLU B CA 1
ATOM 2506 C C . GLU B 1 25 ? 13.603 -25.711 20.660 1.00 9.20 20 GLU B C 1
ATOM 2507 O O . GLU B 1 25 ? 13.708 -26.181 21.804 1.00 9.72 20 GLU B O 1
ATOM 2519 N N . VAL B 1 26 ? 13.381 -24.415 20.446 1.00 9.26 21 VAL B N 1
ATOM 2520 C CA . VAL B 1 26 ? 13.174 -23.476 21.548 1.00 8.80 21 VAL B CA 1
ATOM 2521 C C . VAL B 1 26 ? 11.944 -23.864 22.369 1.00 8.78 21 VAL B C 1
ATOM 2522 O O . VAL B 1 26 ? 11.972 -23.875 23.607 1.00 9.41 21 VAL B O 1
ATOM 2535 N N . LEU B 1 27 ? 10.849 -24.193 21.696 1.00 9.28 22 LEU B N 1
ATOM 2536 C CA . LEU B 1 27 ? 9.635 -24.568 22.414 1.00 9.81 22 LEU B CA 1
ATOM 2537 C C . LEU B 1 27 ? 9.821 -25.870 23.181 1.00 10.40 22 LEU B C 1
ATOM 2538 O O . LEU B 1 27 ? 9.377 -25.990 24.335 1.00 11.52 22 LEU B O 1
ATOM 2554 N N . ALA B 1 28 ? 10.497 -26.856 22.587 1.00 11.19 23 ALA B N 1
ATOM 2555 C CA . ALA B 1 28 ? 10.735 -28.085 23.335 1.00 12.30 23 ALA B CA 1
ATOM 2556 C C . ALA B 1 28 ? 11.550 -27.797 24.584 1.00 11.91 23 ALA B C 1
ATOM 2557 O O . ALA B 1 28 ? 11.243 -28.309 25.673 1.00 12.23 23 ALA B O 1
ATOM 2564 N N . TYR B 1 29 ? 12.604 -26.988 24.439 1.00 11.11 24 TYR B N 1
ATOM 2565 C CA . TYR B 1 29 ? 13.431 -26.616 25.579 1.00 11.78 24 TYR B CA 1
ATOM 2566 C C . TYR B 1 29 ? 12.604 -25.935 26.658 1.00 11.19 24 TYR B C 1
ATOM 2567 O O . TYR B 1 29 ? 12.778 -26.207 27.848 1.00 12.91 24 TYR B O 1
ATOM 2585 N N . SER B 1 30 ? 11.631 -25.117 26.261 1.00 10.32 25 SER B N 1
ATOM 2586 C CA . SER B 1 30 ? 10.833 -24.377 27.235 1.00 10.70 25 SER B CA 1
ATOM 2587 C C . SER B 1 30 ? 9.983 -25.284 28.111 1.00 11.66 25 SER B C 1
ATOM 2588 O O . SER B 1 30 ? 9.516 -24.850 29.172 1.00 14.37 25 SER B O 1
ATOM 2596 N N . ASN B 1 31 ? 9.738 -26.510 27.679 1.00 12.05 26 ASN B N 1
ATOM 2597 C CA . ASN B 1 31 ? 8.941 -27.454 28.443 1.00 15.37 26 ASN B CA 1
ATOM 2598 C C . ASN B 1 31 ? 9.782 -28.539 29.087 1.00 17.47 26 ASN B C 1
ATOM 2599 O O . ASN B 1 31 ? 9.233 -29.422 29.755 1.00 20.83 26 ASN B O 1
ATOM 2610 N N . SER B 1 32 ? 11.099 -28.495 28.927 1.00 16.29 27 SER B N 1
ATOM 2611 C CA . SER B 1 32 ? 11.928 -29.598 29.395 1.00 15.01 27 SER B CA 1
ATOM 2612 C C . SER B 1 32 ? 12.609 -29.331 30.733 1.00 14.82 27 SER B C 1
ATOM 2613 O O . SER B 1 32 ? 12.892 -30.283 31.465 1.00 14.93 27 SER B O 1
ATOM 2621 N N . SER B 1 33 ? 12.852 -28.069 31.086 1.00 16.20 28 SER B N 1
ATOM 2622 C CA . SER B 1 33 ? 13.503 -27.731 32.343 1.00 17.17 28 SER B CA 1
ATOM 2623 C C . SER B 1 33 ? 13.149 -26.301 32.706 1.00 15.47 28 SER B C 1
ATOM 2624 O O . SER B 1 33 ? 12.704 -25.518 31.859 1.00 13.75 28 SER B O 1
ATOM 2632 N N . ALA B 1 34 ? 13.384 -25.966 33.976 1.00 15.19 29 ALA B N 1
ATOM 2633 C CA . ALA B 1 34 ? 13.182 -24.593 34.422 1.00 16.76 29 ALA B CA 1
ATOM 2634 C C . ALA B 1 34 ? 14.081 -23.637 33.664 1.00 17.48 29 ALA B C 1
ATOM 2635 O O . ALA B 1 34 ? 13.654 -22.536 33.309 1.00 16.40 29 ALA B O 1
ATOM 2642 N N . ARG B 1 35 ? 15.330 -24.033 33.416 1.00 17.21 30 ARG B N 1
ATOM 2643 C CA . ARG B 1 35 ? 16.236 -23.193 32.638 1.00 13.88 30 ARG B CA 1
ATOM 2644 C C . ARG B 1 35 ? 15.702 -22.969 31.225 1.00 15.26 30 ARG B C 1
ATOM 2645 O O . ARG B 1 35 ? 15.807 -21.866 30.677 1.00 13.58 30 ARG B O 1
ATOM 2666 N N . GLY B 1 36 ? 15.120 -23.999 30.620 1.00 12.57 31 GLY B N 1
ATOM 2667 C CA . GLY B 1 36 ? 14.523 -23.834 29.310 1.00 11.99 31 GLY B CA 1
ATOM 2668 C C . GLY B 1 36 ? 13.341 -22.883 29.329 1.00 11.10 31 GLY B C 1
ATOM 2669 O O . GLY B 1 36 ? 13.168 -22.064 28.424 1.00 9.84 31 GLY B O 1
ATOM 2673 N N . ARG B 1 37 ? 12.513 -22.972 30.369 1.00 11.26 32 ARG B N 1
ATOM 2674 C CA . ARG B 1 37 ? 11.398 -22.034 30.494 1.00 11.41 32 ARG B CA 1
ATOM 2675 C C . ARG B 1 37 ? 11.913 -20.623 30.718 1.00 14.05 32 ARG B C 1
ATOM 2676 O O . ARG B 1 37 ? 11.367 -19.660 30.163 1.00 11.71 32 ARG B O 1
ATOM 2697 N N . ALA B 1 38 ? 12.962 -20.484 31.532 1.00 13.83 33 ALA B N 1
ATOM 2698 C CA . ALA B 1 38 ? 13.556 -19.170 31.749 1.00 14.32 33 ALA B CA 1
ATOM 2699 C C . ALA B 1 38 ? 14.025 -18.559 30.440 1.00 13.54 33 ALA B C 1
ATOM 2700 O O . ALA B 1 38 ? 13.902 -17.345 30.240 1.00 15.32 33 ALA B O 1
ATOM 2707 N N . PHE B 1 39 ? 14.574 -19.381 29.540 1.00 11.35 34 PHE B N 1
ATOM 2708 C CA . PHE B 1 39 ? 15.028 -18.868 28.251 1.00 11.01 34 PHE B CA 1
ATOM 2709 C C . PHE B 1 39 ? 13.861 -18.290 27.460 1.00 11.63 34 PHE B C 1
ATOM 2710 O O . PHE B 1 39 ? 13.954 -17.185 26.908 1.00 10.81 34 PHE B O 1
ATOM 2727 N N . LEU B 1 40 ? 12.747 -19.022 27.392 1.00 9.80 35 LEU B N 1
ATOM 2728 C CA . LEU B 1 40 ? 11.580 -18.529 26.679 1.00 11.05 35 LEU B CA 1
ATOM 2729 C C . LEU B 1 40 ? 11.046 -17.259 27.330 1.00 12.30 35 LEU B C 1
ATOM 2730 O O . LEU B 1 40 ? 10.649 -16.316 26.638 1.00 12.20 35 LEU B O 1
ATOM 2746 N N . GLU B 1 41 ? 10.979 -17.239 28.657 1.00 13.30 36 GLU B N 1
ATOM 2747 C CA . GLU B 1 41 ? 10.503 -16.046 29.352 1.00 16.41 36 GLU B CA 1
ATOM 2748 C C . GLU B 1 41 ? 11.381 -14.850 29.044 1.00 16.04 36 GLU B C 1
ATOM 2749 O O . GLU B 1 41 ? 10.884 -13.727 28.934 1.00 15.88 36 GLU B O 1
ATOM 2761 N N . HIS B 1 42 ? 12.678 -15.075 28.873 1.00 11.84 37 HIS B N 1
ATOM 2762 C CA . HIS B 1 42 ? 13.577 -14.002 28.471 1.00 12.07 37 HIS B CA 1
ATOM 2763 C C . HIS B 1 42 ? 13.214 -13.453 27.090 1.00 11.53 37 HIS B C 1
ATOM 2764 O O . HIS B 1 42 ? 13.144 -12.233 26.886 1.00 1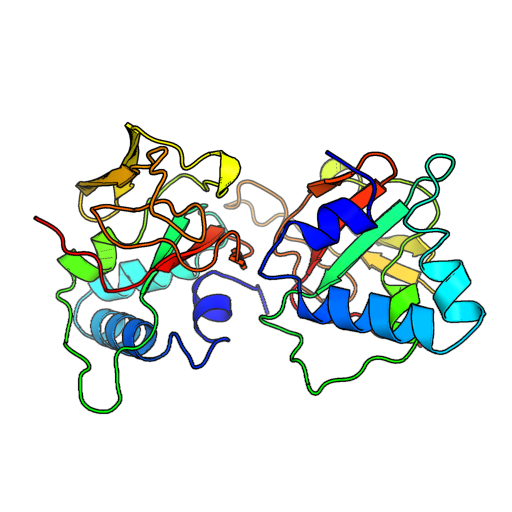1.68 37 HIS B O 1
ATOM 2778 N N . LEU B 1 43 ? 12.966 -14.324 26.117 1.00 10.38 38 LEU B N 1
ATOM 2779 C CA . LEU B 1 43 ? 12.590 -13.870 24.782 1.00 10.39 38 LEU B CA 1
ATOM 2780 C C . LEU B 1 43 ? 11.301 -13.060 24.785 1.00 9.42 38 LEU B C 1
ATOM 2781 O O . LEU B 1 43 ? 11.063 -12.274 23.863 1.00 10.60 38 LEU B O 1
ATOM 2797 N N . THR B 1 44 ? 10.437 -13.258 25.772 1.00 9.95 39 THR B N 1
ATOM 2798 C CA . THR B 1 44 ? 9.192 -12.517 25.859 1.00 10.04 39 THR B CA 1
ATOM 2799 C C . THR B 1 44 ? 9.234 -11.386 26.888 1.00 12.33 39 THR B C 1
ATOM 2800 O O . THR B 1 44 ? 8.184 -10.802 27.197 1.00 16.85 39 THR B O 1
ATOM 2811 N N . ASP B 1 45 ? 10.404 -11.065 27.435 1.00 10.47 40 ASP B N 1
ATOM 2812 C CA . ASP B 1 45 ? 10.540 -10.040 28.472 1.00 10.84 40 ASP B CA 1
ATOM 2813 C C . ASP B 1 45 ? 10.809 -8.717 27.768 1.00 11.40 40 ASP B C 1
ATOM 2814 O O . ASP B 1 45 ? 11.869 -8.543 27.146 1.00 10.77 40 ASP B O 1
ATOM 2823 N N . LEU B 1 46 ? 9.852 -7.795 27.855 1.00 12.27 41 LEU B N 1
ATOM 2824 C CA . LEU B 1 46 ? 9.962 -6.526 27.158 1.00 14.28 41 LEU B CA 1
ATOM 2825 C C . LEU B 1 46 ? 11.010 -5.611 27.756 1.00 14.39 41 LEU B C 1
ATOM 2826 O O . LEU B 1 46 ? 11.345 -4.603 27.132 1.00 14.72 41 LEU B O 1
ATOM 2842 N N . SER B 1 47 ? 11.587 -5.950 28.909 1.00 13.14 42 SER B N 1
ATOM 2843 C CA A SER B 1 47 ? 12.637 -5.120 29.482 0.47 14.45 42 SER B CA 1
ATOM 2844 C CA B SER B 1 47 ? 12.633 -5.115 29.478 0.53 14.41 42 SER B CA 1
ATOM 2845 C C . SER B 1 47 ? 14.023 -5.449 28.959 1.00 17.03 42 SER B C 1
ATOM 2846 O O . SER B 1 47 ? 14.926 -4.606 29.052 1.00 22.61 42 SER B O 1
ATOM 2861 N N . ILE B 1 48 ? 14.226 -6.612 28.421 1.00 13.05 43 ILE B N 1
ATOM 2862 C CA . ILE B 1 48 ? 15.567 -6.983 28.013 1.00 15.58 43 ILE B CA 1
ATOM 2863 C C . ILE B 1 48 ? 15.812 -6.498 26.587 1.00 13.26 43 ILE B C 1
ATOM 2864 O O . ILE B 1 48 ? 14.873 -6.120 25.859 1.00 12.04 43 ILE B O 1
ATOM 2880 N N A ARG B 1 49 ? 17.091 -6.540 26.131 0.32 10.44 44 ARG B N 1
ATOM 2881 N N B ARG B 1 49 ? 17.073 -6.375 26.249 0.68 12.42 44 ARG B N 1
ATOM 2882 C CA A ARG B 1 49 ? 17.512 -6.079 24.789 0.32 11.05 44 ARG B CA 1
ATOM 2883 C CA B ARG B 1 49 ? 17.484 -6.249 24.882 0.68 12.26 44 ARG B CA 1
ATOM 2884 C C A ARG B 1 49 ? 18.666 -6.937 24.259 0.32 13.36 44 ARG B C 1
ATOM 2885 C C B ARG B 1 49 ? 18.442 -7.393 24.643 0.68 15.66 44 ARG B C 1
ATOM 2886 O O A ARG B 1 49 ? 19.837 -6.628 24.504 0.32 13.10 44 ARG B O 1
ATOM 2887 O O B ARG B 1 49 ? 19.190 -7.808 25.548 0.68 14.40 44 ARG B O 1
ATOM 2928 N N . GLY B 1 50 ? 18.342 -7.957 23.459 1.00 9.23 45 GLY B N 1
ATOM 2929 C CA . GLY B 1 50 ? 19.288 -8.973 23.065 1.00 9.72 45 GLY B CA 1
ATOM 2930 C C . GLY B 1 50 ? 19.402 -9.083 21.558 1.00 8.12 45 GLY B C 1
ATOM 2931 O O . GLY B 1 50 ? 18.599 -8.527 20.812 1.00 8.87 45 GLY B O 1
ATOM 2936 N N . THR B 1 51 ? 20.414 -9.823 21.126 1.00 7.37 46 THR B N 1
ATOM 2937 C CA . THR B 1 51 ? 20.651 -10.135 19.724 1.00 7.29 46 THR B CA 1
ATOM 2938 C C . THR B 1 51 ? 20.529 -11.644 19.569 1.00 5.70 46 THR B C 1
ATOM 2939 O O . THR B 1 51 ? 21.337 -12.393 20.134 1.00 8.06 46 THR B O 1
ATOM 2950 N N . LEU B 1 52 ? 19.537 -12.102 18.818 1.00 5.40 47 LEU B N 1
ATOM 2951 C CA . LEU B 1 52 ? 19.283 -13.526 18.647 1.00 6.51 47 LEU B CA 1
ATOM 2952 C C . LEU B 1 52 ? 19.666 -13.937 17.232 1.00 5.58 47 LEU B C 1
ATOM 2953 O O . LEU B 1 52 ? 19.059 -13.471 16.260 1.00 6.29 47 LEU B O 1
ATOM 2969 N N . PHE B 1 53 ? 20.648 -14.816 17.117 1.00 6.40 48 PHE B N 1
ATOM 2970 C CA . PHE B 1 53 ? 21.012 -15.407 15.835 1.00 5.70 48 PHE B CA 1
ATOM 2971 C C . PHE B 1 53 ? 20.139 -16.630 15.621 1.00 6.72 48 PHE B C 1
ATOM 2972 O O . PHE B 1 53 ? 20.018 -17.453 16.522 1.00 7.98 48 PHE B O 1
ATOM 2989 N N . VAL B 1 54 ? 19.455 -16.716 14.486 1.00 5.98 49 VAL B N 1
ATOM 2990 C CA . VAL B 1 54 ? 18.498 -17.789 14.239 1.00 6.38 49 VAL B CA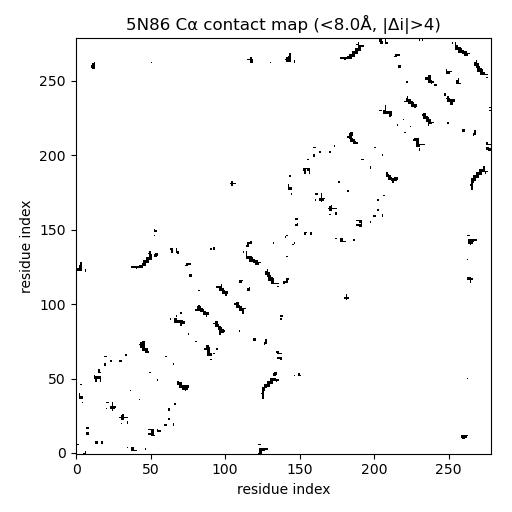 1
ATOM 2991 C C . VAL B 1 54 ? 18.909 -18.506 12.963 1.00 6.35 49 VAL B C 1
ATOM 2992 O O . VAL B 1 54 ? 18.927 -17.886 11.890 1.00 7.58 49 VAL B O 1
ATOM 3005 N N . PRO B 1 55 ? 19.179 -19.801 13.006 1.00 6.64 50 PRO B N 1
ATOM 3006 C CA . PRO B 1 55 ? 19.466 -20.547 11.774 1.00 7.19 50 PRO B CA 1
ATOM 3007 C C . PRO B 1 55 ? 18.208 -20.778 10.950 1.00 8.09 50 PRO B C 1
ATOM 3008 O O . PRO B 1 55 ? 17.147 -21.100 11.489 1.00 9.45 50 PRO B O 1
ATOM 3019 N N . GLN B 1 56 ? 18.335 -20.614 9.633 1.00 10.96 51 GLN B N 1
ATOM 3020 C CA . GLN B 1 56 ? 17.245 -20.953 8.735 1.00 11.76 51 GLN B CA 1
ATOM 3021 C C . GLN B 1 56 ? 17.130 -22.473 8.641 1.00 13.48 51 GLN B C 1
ATOM 3022 O O . GLN B 1 56 ? 18.086 -23.203 8.880 1.00 14.13 51 GLN B O 1
ATOM 3036 N N . ASN B 1 57 ? 15.940 -22.941 8.298 1.00 14.26 52 ASN B N 1
ATOM 3037 C CA . ASN B 1 57 ? 15.691 -24.375 8.203 1.00 16.00 52 ASN B CA 1
ATOM 3038 C C . ASN B 1 57 ? 16.649 -25.044 7.235 1.00 17.07 52 ASN B C 1
ATOM 3039 O O . ASN B 1 57 ? 16.992 -24.493 6.182 1.00 16.79 52 ASN B O 1
ATOM 3050 N N . SER B 1 58 ? 17.057 -26.256 7.601 1.00 19.40 53 SER B N 1
ATOM 3051 C CA . SER B 1 58 ? 17.796 -27.142 6.725 1.00 24.51 53 SER B CA 1
ATOM 3052 C C . SER B 1 58 ? 16.845 -27.739 5.697 1.00 23.73 53 SER B C 1
ATOM 3053 O O . SER B 1 58 ? 15.631 -27.517 5.725 1.00 26.32 53 SER B O 1
ATOM 3061 N N . GLY B 1 59 ? 17.394 -28.545 4.798 1.00 24.59 54 GLY B N 1
ATOM 3062 C CA . GLY B 1 59 ? 16.556 -29.227 3.834 1.00 28.31 54 GLY B CA 1
ATOM 3063 C C . GLY B 1 59 ? 15.500 -30.080 4.509 1.00 32.47 54 GLY B C 1
ATOM 3064 O O . GLY B 1 59 ? 15.600 -30.444 5.684 1.00 28.40 54 GLY B O 1
ATOM 3068 N N . LEU B 1 60 ? 14.459 -30.391 3.741 1.00 31.01 55 LEU B N 1
ATOM 3069 C CA . LEU B 1 60 ? 13.386 -31.239 4.242 1.00 33.47 55 LEU B CA 1
ATOM 3070 C C . LEU B 1 60 ? 13.950 -32.582 4.690 1.00 38.79 55 LEU B C 1
ATOM 3071 O O . LEU B 1 60 ? 14.710 -33.226 3.960 1.00 32.83 55 LEU B O 1
ATOM 3075 N N . GLY B 1 61 ? 13.582 -32.993 5.905 1.00 43.98 56 GLY B N 1
ATOM 3076 C CA . GLY B 1 61 ? 14.044 -34.236 6.486 1.00 45.01 56 GLY B CA 1
ATOM 3077 C C . GLY B 1 61 ? 15.348 -34.138 7.252 1.00 52.44 56 GLY B C 1
ATOM 3078 O O . GLY B 1 61 ? 15.676 -35.059 8.009 1.00 64.04 56 GLY B O 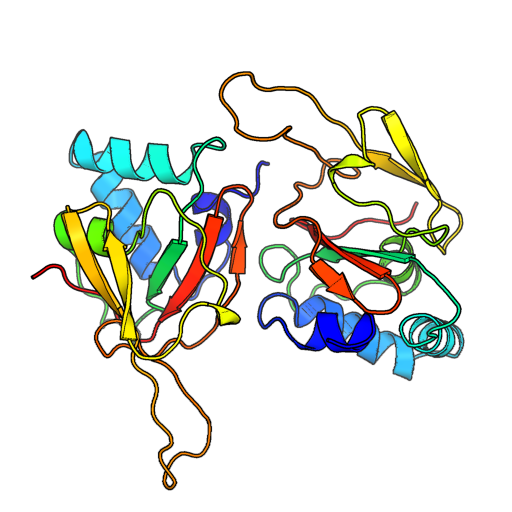1
ATOM 3082 N N . GLU B 1 62 ? 16.089 -33.045 7.100 1.00 39.82 57 GLU B N 1
ATOM 3083 C CA . GLU B 1 62 ? 17.460 -32.961 7.589 1.00 42.45 57 GLU B CA 1
ATOM 3084 C C . GLU B 1 62 ? 17.583 -32.372 8.989 1.00 49.54 57 GLU B C 1
ATOM 3085 O O . GLU B 1 62 ? 18.693 -32.351 9.532 1.00 50.68 57 GLU B O 1
ATOM 3097 N N . ASN B 1 63 ? 16.492 -31.900 9.589 1.00 48.97 58 ASN B N 1
ATOM 3098 C CA . ASN B 1 63 ? 16.615 -31.127 10.820 1.00 49.89 58 ASN B CA 1
ATOM 3099 C C . ASN B 1 63 ? 17.146 -31.982 11.971 1.00 49.99 58 ASN B C 1
ATOM 3100 O O . ASN B 1 63 ? 16.873 -33.184 12.070 1.00 48.18 58 ASN B O 1
ATOM 3111 N N . GLU B 1 64 ? 17.917 -31.332 12.841 1.00 43.48 59 GLU B N 1
ATOM 3112 C CA . GLU B 1 64 ? 18.628 -31.960 13.943 1.00 39.49 59 GLU B CA 1
ATOM 3113 C C . GLU B 1 64 ? 18.250 -31.267 15.244 1.00 34.97 59 GLU B C 1
ATOM 3114 O O . GLU B 1 64 ? 17.897 -30.084 15.250 1.00 29.33 59 GLU B O 1
ATOM 3126 N N . THR B 1 65 ? 18.355 -31.995 16.351 1.00 30.20 60 THR B N 1
ATOM 3127 C CA . THR B 1 65 ? 18.003 -31.430 17.645 1.00 32.64 60 THR B CA 1
ATOM 3128 C C . THR B 1 65 ? 19.196 -30.709 18.275 1.00 33.26 60 THR B C 1
ATOM 3129 O O . THR B 1 65 ? 20.362 -31.050 18.051 1.00 33.27 60 THR B O 1
ATOM 3140 N N . LEU B 1 66 ? 18.891 -29.693 19.064 1.00 21.72 61 LEU B N 1
ATOM 3141 C CA . LEU B 1 66 ? 19.912 -28.883 19.705 1.00 19.63 61 LEU B CA 1
ATOM 3142 C C . LEU B 1 66 ? 19.852 -29.092 21.210 1.00 21.97 61 LEU B C 1
ATOM 3143 O O . LEU B 1 66 ? 18.772 -29.265 21.779 1.00 27.70 61 LEU B O 1
ATOM 3159 N N . SER B 1 67 ? 21.009 -29.062 21.865 1.00 16.69 62 SER B N 1
ATOM 3160 C CA . SER B 1 67 ? 20.945 -29.074 23.321 1.00 16.25 62 SER B CA 1
ATOM 3161 C C . SER B 1 67 ? 20.502 -27.699 23.826 1.00 14.28 62 SER B C 1
ATOM 3162 O O . SER B 1 67 ? 20.620 -26.688 23.130 1.00 13.15 62 SER B O 1
ATOM 3170 N N . GLY B 1 68 ? 20.025 -27.665 25.071 1.00 14.64 63 GLY B N 1
ATOM 3171 C CA . GLY B 1 68 ? 19.732 -26.384 25.707 1.00 12.63 63 GLY B CA 1
ATOM 3172 C C . GLY B 1 68 ? 20.910 -25.436 25.671 1.00 12.82 63 GLY B C 1
ATOM 3173 O O . GLY B 1 68 ? 20.748 -24.243 25.384 1.00 9.82 63 GLY B O 1
ATOM 3177 N N . ARG B 1 69 ? 22.115 -25.942 25.955 1.00 11.38 64 ARG B N 1
ATOM 3178 C CA . ARG B 1 69 ? 23.304 -25.103 25.879 1.00 11.22 64 ARG B CA 1
ATOM 3179 C C . ARG B 1 69 ? 23.485 -24.501 24.490 1.00 10.07 64 ARG B C 1
ATOM 3180 O O . ARG B 1 69 ? 23.787 -23.312 24.361 1.00 10.11 64 ARG B O 1
ATOM 3201 N N . ASP B 1 70 ? 23.297 -25.300 23.433 1.00 9.22 65 ASP B N 1
ATOM 3202 C CA . ASP B 1 70 ? 23.431 -24.794 22.069 1.00 9.75 65 ASP B CA 1
ATOM 3203 C C . ASP B 1 70 ? 22.400 -23.713 21.781 1.00 7.79 65 ASP B C 1
ATOM 3204 O O . ASP B 1 70 ? 22.709 -22.688 21.155 1.00 7.36 65 ASP B O 1
ATOM 3213 N N . ILE B 1 71 ? 21.162 -23.928 22.225 1.00 7.60 66 ILE B N 1
ATOM 3214 C CA . ILE B 1 71 ? 20.108 -22.933 22.024 1.00 7.26 66 ILE B CA 1
ATOM 3215 C C . ILE B 1 71 ? 20.505 -21.612 22.673 1.00 9.06 66 ILE B C 1
ATOM 3216 O O . ILE B 1 71 ? 20.424 -20.543 22.055 1.00 8.41 66 ILE B O 1
ATOM 3232 N N . GLU B 1 72 ? 20.946 -21.662 23.930 1.00 8.97 67 GLU B N 1
ATOM 3233 C CA . GLU B 1 72 ? 21.258 -20.423 24.646 1.00 9.30 67 GLU B CA 1
ATOM 3234 C C . GLU B 1 72 ? 22.437 -19.698 24.026 1.00 9.06 67 GLU B C 1
ATOM 3235 O O . GLU B 1 72 ? 22.551 -18.477 24.180 1.00 9.86 67 GLU B O 1
ATOM 3247 N N . HIS B 1 73 ? 23.351 -20.414 23.372 1.00 8.69 68 HIS B N 1
ATOM 3248 C CA . HIS B 1 73 ? 24.485 -19.797 22.709 1.00 8.17 68 HIS B CA 1
ATOM 3249 C C . HIS B 1 73 ? 24.078 -18.958 21.509 1.00 7.59 68 HIS B C 1
ATOM 3250 O O . HIS B 1 73 ? 24.897 -18.172 21.022 1.00 8.91 68 HIS B O 1
ATOM 3264 N N . HIS B 1 74 ? 22.837 -19.067 21.025 1.00 7.14 69 HIS B N 1
ATOM 3265 C CA . HIS B 1 74 ? 22.367 -18.211 19.945 1.00 6.13 69 HIS B CA 1
ATOM 3266 C C . HIS B 1 74 ? 21.989 -16.810 20.410 1.00 6.06 69 HIS B C 1
ATOM 3267 O O . HIS B 1 74 ? 21.793 -15.919 19.565 1.00 6.67 69 HIS B O 1
ATOM 3281 N N . LEU B 1 75 ? 21.828 -16.586 21.710 1.00 6.83 70 LEU B N 1
ATOM 3282 C CA . LEU B 1 75 ? 21.392 -15.296 22.236 1.00 7.29 70 LEU B CA 1
ATOM 3283 C C . LEU B 1 75 ? 22.563 -14.545 22.840 1.00 8.13 70 LEU B C 1
ATOM 3284 O O . LEU B 1 75 ? 23.127 -14.961 23.858 1.00 8.92 70 LEU B O 1
ATOM 3300 N N . ALA B 1 76 ? 22.917 -13.424 22.218 1.00 8.83 71 ALA B N 1
ATOM 3301 C CA . ALA B 1 76 ? 23.844 -12.475 22.792 1.00 9.06 71 ALA B CA 1
ATOM 3302 C C . ALA B 1 76 ? 23.039 -11.566 23.702 1.00 14.37 71 ALA B C 1
ATOM 3303 O O . ALA B 1 76 ? 22.229 -10.762 23.234 1.00 13.52 71 ALA B O 1
ATOM 3310 N N . ASN B 1 77 ? 23.215 -11.729 25.000 1.00 24.74 72 ASN B N 1
ATOM 3311 C CA . ASN B 1 77 ? 22.333 -11.052 25.927 1.00 28.73 72 ASN B CA 1
ATOM 3312 C C . ASN B 1 77 ? 22.839 -9.640 26.215 1.00 18.35 72 ASN B C 1
ATOM 3313 O O . ASN B 1 77 ? 23.945 -9.241 25.827 1.00 24.85 72 ASN B O 1
ATOM 3324 N N A VAL B 1 78 ? 21.958 -8.897 26.888 0.48 22.44 73 VAL B N 1
ATOM 3325 N N B VAL B 1 78 ? 21.994 -8.832 26.845 0.52 21.77 73 VAL B N 1
ATOM 3326 C CA A VAL B 1 78 ? 22.143 -7.541 27.389 0.48 27.83 73 VAL B CA 1
ATOM 3327 C CA B VAL B 1 78 ? 22.377 -7.472 27.223 0.52 27.29 73 VAL B CA 1
ATOM 3328 C C A VAL B 1 78 ? 22.000 -6.523 26.271 0.48 28.95 73 VAL B C 1
ATOM 3329 C C B VAL B 1 78 ? 23.069 -6.724 26.090 0.52 28.96 73 VAL B C 1
ATOM 3330 O O A VAL B 1 78 ? 21.308 -5.509 26.433 0.48 23.29 73 VAL B O 1
ATOM 3331 O O B VAL B 1 78 ? 24.040 -5.999 26.323 0.52 27.75 73 VAL B O 1
ATOM 3356 N N A SER B 1 79 ? 22.602 -6.816 25.117 0.48 31.81 74 SER B N 1
ATOM 3357 N N B SER B 1 79 ? 22.591 -6.868 24.861 0.52 31.95 74 SER B N 1
ATOM 3358 C CA A SER B 1 79 ? 22.850 -5.821 24.089 0.48 28.68 74 SER B CA 1
ATOM 3359 C CA B SER B 1 79 ? 23.308 -6.229 23.767 0.52 29.18 74 SER B CA 1
ATOM 3360 C C A SER B 1 79 ? 22.268 -6.259 22.751 0.48 22.92 74 SER B C 1
ATOM 3361 C C B SER B 1 79 ? 22.534 -6.356 22.473 0.52 18.75 74 SER B C 1
ATOM 3362 O O A SER B 1 79 ? 22.106 -7.443 22.458 0.48 24.23 74 SER B O 1
ATOM 3363 O O B SER B 1 79 ? 22.403 -7.467 21.955 0.52 27.30 74 SER B O 1
ATOM 3370 N N . MET B 1 80 ? 22.015 -5.247 21.939 1.00 24.04 75 MET B N 1
ATOM 3371 C CA . MET B 1 80 ? 21.336 -5.306 20.655 1.00 13.78 75 MET B CA 1
ATOM 3372 C C . MET B 1 80 ? 22.333 -4.757 19.649 1.00 13.62 75 MET B C 1
ATOM 3373 O O . MET B 1 80 ? 22.734 -3.598 19.748 1.00 20.07 75 MET B O 1
ATOM 3388 N N . PHE B 1 81 ? 22.790 -5.600 18.735 1.00 9.10 76 PHE B N 1
ATOM 3389 C CA . PHE B 1 81 ? 23.781 -5.206 17.739 1.00 9.90 76 PHE B CA 1
ATOM 3390 C C . PHE B 1 81 ? 23.146 -5.209 16.360 1.00 10.73 76 PHE B C 1
ATOM 3391 O O . PHE B 1 81 ? 22.660 -6.248 15.901 1.00 9.21 76 PHE B O 1
ATOM 3408 N N . PHE B 1 82 ? 23.109 -4.041 15.737 1.00 10.90 77 PHE B N 1
ATOM 3409 C CA . PHE B 1 82 ? 22.785 -3.937 14.324 1.00 8.58 77 PHE B CA 1
ATOM 3410 C C . PHE B 1 82 ? 23.902 -4.583 13.504 1.00 6.48 77 PHE B C 1
ATOM 3411 O O . PHE B 1 82 ? 25.056 -4.684 13.920 1.00 9.30 77 PHE B O 1
ATOM 3428 N N . TYR B 1 83 ? 23.546 -4.963 12.288 1.00 8.29 78 TYR B N 1
ATOM 3429 C CA . TYR B 1 83 ? 24.524 -5.538 11.378 1.00 8.08 78 TYR B CA 1
ATOM 3430 C C . TYR B 1 83 ? 25.725 -4.628 11.175 1.00 8.98 78 TYR B C 1
ATOM 3431 O O . TYR B 1 83 ? 26.863 -5.118 11.126 1.00 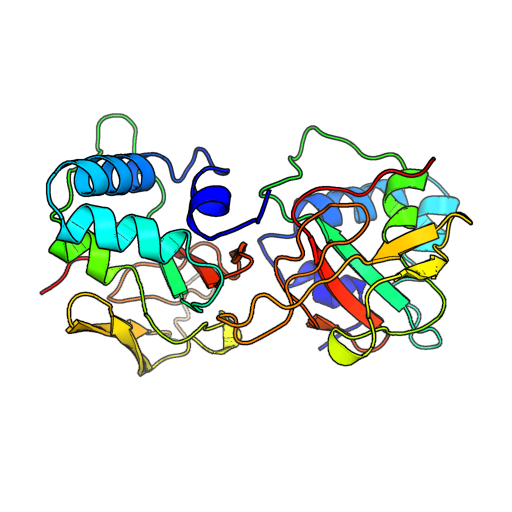9.09 78 TYR B O 1
ATOM 3449 N N . ASN B 1 84 ? 25.517 -3.306 11.093 1.00 9.59 79 ASN B N 1
ATOM 3450 C CA . ASN B 1 84 ? 26.660 -2.407 10.911 1.00 9.55 79 ASN B CA 1
ATOM 3451 C C . ASN B 1 84 ? 27.681 -2.531 12.036 1.00 9.51 79 ASN B C 1
ATOM 3452 O O . ASN B 1 84 ? 28.846 -2.161 11.851 1.00 13.39 79 ASN B O 1
ATOM 3463 N N . ASP B 1 85 ? 27.265 -2.966 13.215 1.00 9.22 80 ASP B N 1
ATOM 3464 C CA . ASP B 1 85 ? 28.165 -3.137 14.333 1.00 11.39 80 ASP B CA 1
ATOM 3465 C C . ASP B 1 85 ? 28.713 -4.548 14.455 1.00 11.19 80 ASP B C 1
ATOM 3466 O O . ASP B 1 85 ? 29.452 -4.820 15.397 1.00 14.96 80 ASP B O 1
ATOM 3475 N N . LEU B 1 86 ? 28.389 -5.450 13.515 1.00 8.97 81 LEU B N 1
ATOM 3476 C CA . LEU B 1 86 ? 28.912 -6.811 13.474 1.00 7.54 81 LEU B CA 1
ATOM 3477 C C . LEU B 1 86 ? 30.005 -6.823 12.416 1.00 8.38 81 LEU B C 1
ATOM 3478 O O . LEU B 1 86 ? 29.752 -7.052 11.232 1.00 10.18 81 LEU B O 1
ATOM 3494 N N . VAL B 1 87 ? 31.224 -6.509 12.838 1.00 11.28 82 VAL B N 1
ATOM 3495 C CA . VAL B 1 87 ? 32.343 -6.365 11.919 1.00 10.04 82 VAL B CA 1
ATOM 3496 C C . VAL B 1 87 ? 33.441 -7.345 12.317 1.00 11.42 82 VAL B C 1
ATOM 3497 O O . VAL B 1 87 ? 33.377 -7.999 13.351 1.00 11.65 82 VAL B O 1
ATOM 3510 N N . ASN B 1 88 ? 34.453 -7.453 11.473 1.00 11.28 83 ASN B N 1
ATOM 3511 C CA . ASN B 1 88 ? 35.510 -8.419 11.729 1.00 10.01 83 ASN B CA 1
ATOM 3512 C C . ASN B 1 88 ? 36.106 -8.203 13.114 1.00 10.15 83 ASN B C 1
ATOM 3513 O O . ASN B 1 88 ? 36.484 -7.084 13.488 1.00 12.83 83 ASN B O 1
ATOM 3524 N N . GLY B 1 89 ? 36.170 -9.289 13.881 1.00 10.50 84 GLY B N 1
ATOM 3525 C CA . GLY B 1 89 ? 36.736 -9.272 15.207 1.00 11.44 84 GLY B CA 1
ATOM 3526 C C . GLY B 1 89 ? 35.773 -8.966 16.324 1.00 12.86 84 GLY B C 1
ATOM 3527 O O . GLY B 1 89 ? 36.172 -9.049 17.501 1.00 15.90 84 GLY B O 1
ATOM 3531 N N . THR B 1 90 ? 34.543 -8.564 16.010 1.00 10.13 85 THR B N 1
ATOM 3532 C CA . THR B 1 90 ? 33.552 -8.317 17.048 1.00 9.88 85 THR B CA 1
ATOM 3533 C C . THR B 1 90 ? 33.275 -9.602 17.810 1.00 11.62 85 THR B C 1
ATOM 3534 O O . THR B 1 90 ? 33.078 -10.663 17.211 1.00 10.41 85 THR B O 1
ATOM 3545 N N . THR B 1 91 ? 33.248 -9.508 19.136 1.00 12.36 86 THR B N 1
ATOM 3546 C CA . THR B 1 91 ? 32.848 -10.626 19.984 1.00 11.09 86 THR B CA 1
ATOM 3547 C C . THR B 1 91 ? 31.592 -10.268 20.764 1.00 12.31 86 THR B C 1
ATOM 3548 O O . THR B 1 91 ? 31.376 -9.113 21.137 1.00 14.86 86 THR B O 1
ATOM 3559 N N . LEU B 1 92 ? 30.759 -11.283 21.010 1.00 9.35 87 LEU B N 1
ATOM 3560 C CA . LEU B 1 92 ? 29.505 -11.127 21.733 1.00 9.98 87 LEU B CA 1
ATOM 3561 C C . LEU B 1 92 ? 29.392 -12.236 22.764 1.00 9.05 87 LEU B C 1
ATOM 3562 O O . LEU B 1 92 ? 29.432 -13.420 22.410 1.00 9.52 87 LEU B O 1
ATOM 3578 N N . GLN B 1 93 ? 29.232 -11.862 24.029 1.00 9.74 88 GLN B N 1
ATOM 3579 C CA . GLN B 1 93 ? 28.969 -12.832 25.080 1.00 9.68 88 GLN B CA 1
ATOM 3580 C C . GLN B 1 93 ? 27.548 -13.360 24.948 1.00 10.69 88 GLN B C 1
ATOM 3581 O O . GLN B 1 93 ? 26.622 -12.613 24.635 1.00 11.94 88 GLN B O 1
ATOM 3595 N N . THR B 1 94 ? 27.377 -14.653 25.193 1.00 9.24 89 THR B N 1
ATOM 3596 C CA . THR B 1 94 ? 26.099 -15.320 25.011 1.00 8.77 89 THR B CA 1
ATOM 3597 C C . THR B 1 94 ? 25.520 -15.764 26.342 1.00 9.59 89 THR B C 1
ATOM 3598 O O . THR B 1 94 ? 26.199 -15.842 27.376 1.00 10.17 89 THR B O 1
ATOM 3609 N N . ARG B 1 95 ? 24.234 -16.091 26.289 1.00 9.79 90 ARG B N 1
ATOM 3610 C CA . ARG B 1 95 ? 23.512 -16.463 27.499 1.00 10.76 90 ARG B CA 1
ATOM 3611 C C . ARG B 1 95 ? 24.060 -17.738 28.139 1.00 13.26 90 ARG B C 1
ATOM 3612 O O . ARG B 1 95 ? 23.967 -17.899 29.356 1.00 16.29 90 ARG B O 1
ATOM 3633 N N . VAL B 1 96 ? 24.610 -18.662 27.350 1.00 10.72 91 VAL B N 1
ATOM 3634 C CA . VAL B 1 96 ? 25.211 -19.863 27.912 1.00 11.72 91 VAL B CA 1
ATOM 3635 C C . VAL B 1 96 ? 26.500 -19.563 28.660 1.00 11.44 91 VAL B C 1
ATOM 3636 O O . VAL B 1 96 ? 26.992 -20.441 29.377 1.00 12.53 91 VAL B O 1
ATOM 3649 N N . GLY B 1 97 ? 27.058 -18.363 28.496 1.00 11.08 92 GLY B N 1
ATOM 3650 C CA . GLY B 1 97 ? 28.307 -18.022 29.142 1.00 12.41 92 GLY B CA 1
ATOM 3651 C C . GLY B 1 97 ? 29.509 -18.280 28.272 1.00 11.02 92 GLY B C 1
ATOM 3652 O O . GLY B 1 97 ? 30.588 -18.576 28.786 1.00 12.00 92 GLY B O 1
ATOM 3656 N N . SER B 1 98 ? 29.344 -18.224 26.961 1.00 10.17 93 SER B N 1
ATOM 3657 C CA . SER B 1 98 ? 30.453 -18.303 26.019 1.00 9.83 93 SER B CA 1
ATOM 3658 C C . SER B 1 98 ? 30.510 -17.015 25.198 1.00 11.22 93 SER B C 1
ATOM 3659 O O . SER B 1 98 ? 29.994 -15.983 25.637 1.00 9.80 93 SER B O 1
ATOM 3667 N N . LYS B 1 99 ? 31.139 -17.046 24.022 1.00 10.85 94 LYS B N 1
ATOM 3668 C CA . LYS B 1 99 ? 31.396 -15.838 23.259 1.00 9.96 94 LYS B CA 1
ATOM 3669 C C . LYS B 1 99 ? 31.431 -16.208 21.789 1.00 10.05 94 LYS B C 1
ATOM 3670 O O . LYS B 1 99 ? 32.092 -17.180 21.404 1.00 11.76 94 LYS B O 1
ATOM 3689 N N . LEU B 1 100 ? 30.720 -15.442 20.981 1.00 8.98 95 LEU B N 1
ATOM 3690 C CA . LEU B 1 100 ? 30.691 -15.596 19.528 1.00 9.69 95 LEU B CA 1
ATOM 3691 C C . LEU B 1 100 ? 31.672 -14.621 18.914 1.00 10.27 95 LEU B C 1
ATOM 3692 O O . LEU B 1 100 ? 31.973 -13.584 19.506 1.00 12.20 95 LEU B O 1
ATOM 3708 N N . LEU B 1 101 ? 32.169 -14.973 17.726 1.00 8.36 96 LEU B N 1
ATOM 3709 C CA . LEU B 1 101 ? 33.128 -14.159 16.992 1.00 9.33 96 LEU B CA 1
ATOM 3710 C C . LEU B 1 101 ? 32.610 -13.893 15.592 1.00 9.24 96 LEU B C 1
ATOM 3711 O O . LEU B 1 101 ? 32.266 -14.827 14.859 1.00 9.30 96 LEU B O 1
ATOM 3727 N N . ILE B 1 102 ? 32.587 -12.616 15.218 1.00 8.51 97 ILE B N 1
ATOM 3728 C CA . ILE B 1 102 ? 32.251 -12.198 13.861 1.00 8.18 97 ILE B CA 1
ATOM 3729 C C . ILE B 1 102 ? 33.527 -12.120 13.050 1.00 9.12 97 ILE B C 1
ATOM 3730 O O . ILE B 1 102 ? 34.541 -11.567 13.501 1.00 9.94 97 ILE B O 1
ATOM 3746 N N . THR B 1 103 ? 33.474 -12.649 11.832 1.00 9.64 98 THR B N 1
ATOM 3747 C CA . THR B 1 103 ? 34.567 -12.509 10.883 1.00 9.40 98 THR B CA 1
ATOM 3748 C C . THR B 1 103 ? 34.027 -11.973 9.568 1.00 11.19 98 THR B C 1
ATOM 3749 O O . THR B 1 103 ? 32.884 -12.235 9.181 1.00 10.49 98 THR B O 1
ATOM 3760 N N . ALA B 1 104 ? 34.868 -11.193 8.898 1.00 11.43 99 ALA B N 1
ATOM 3761 C CA . ALA B 1 104 ? 34.538 -10.605 7.604 1.00 11.63 99 ALA B CA 1
ATOM 3762 C C . ALA B 1 104 ? 35.849 -10.269 6.923 1.00 21.54 99 ALA B C 1
ATOM 3763 O O . ALA B 1 104 ? 36.708 -9.617 7.524 1.00 27.23 99 ALA B O 1
ATOM 3770 N N . SER B 1 105 ? 36.001 -10.702 5.676 1.00 19.25 100 SER B N 1
ATOM 3771 C CA . SER B 1 105 ? 37.233 -10.493 4.939 1.00 23.13 100 SER B CA 1
ATOM 3772 C C . SER B 1 105 ? 36.886 -10.011 3.542 1.00 26.72 100 SER B C 1
ATOM 3773 O O . SER B 1 105 ? 35.760 -10.178 3.064 1.00 29.27 100 SER B O 1
ATOM 3781 N N . GLN B 1 106 ? 37.853 -9.344 2.921 1.00 24.23 101 GLN B N 1
ATOM 3782 C CA . GLN B 1 106 ? 37.762 -8.977 1.520 1.00 27.54 101 GLN B CA 1
ATOM 3783 C C . GLN B 1 106 ? 38.306 -10.156 0.739 1.00 31.58 101 GLN B C 1
ATOM 3784 O O . GLN B 1 106 ? 39.472 -10.531 0.903 1.00 43.63 101 GLN B O 1
ATOM 3788 N N . ASP B 1 107 ? 37.449 -10.769 -0.064 1.00 24.28 102 ASP B N 1
ATOM 3789 C CA . ASP B 1 107 ? 37.807 -11.975 -0.809 1.00 24.42 102 ASP B CA 1
ATOM 3790 C C . ASP B 1 107 ? 37.449 -11.729 -2.269 1.00 21.77 102 ASP B C 1
ATOM 3791 O O . ASP B 1 107 ? 36.253 -11.567 -2.591 1.00 18.66 102 ASP B O 1
ATOM 3800 N N . PRO B 1 108 ? 38.424 -11.678 -3.181 1.00 16.66 103 PRO B N 1
ATOM 3801 C CA . PRO B 1 108 ? 38.097 -11.308 -4.568 1.00 17.54 103 PRO B CA 1
ATOM 3802 C C . PRO B 1 108 ? 37.294 -12.369 -5.308 1.00 19.30 103 PRO B C 1
ATOM 3803 O O . PRO B 1 108 ? 36.738 -12.064 -6.369 1.00 19.22 103 PRO B O 1
ATOM 3814 N N . LEU B 1 109 ? 37.200 -13.588 -4.786 1.00 16.82 104 LEU B N 1
ATOM 3815 C CA . LEU B 1 109 ? 36.502 -14.666 -5.477 1.00 17.23 104 LEU B CA 1
ATOM 3816 C C . LEU B 1 109 ? 35.113 -14.873 -4.915 1.00 17.10 104 LEU B C 1
ATOM 3817 O O . LEU B 1 109 ? 34.625 -16.003 -4.842 1.00 16.56 104 LEU B O 1
ATOM 3833 N N . GLN B 1 110 ? 34.470 -13.793 -4.495 1.00 17.97 105 GLN B N 1
ATOM 3834 C CA . GLN B 1 110 ? 33.163 -13.877 -3.886 1.00 15.71 105 GLN B CA 1
ATOM 3835 C C . GLN B 1 110 ? 32.186 -13.018 -4.672 1.00 17.00 105 GLN B C 1
ATOM 3836 O O . GLN B 1 110 ? 32.473 -11.840 -4.946 1.00 18.92 105 GLN B O 1
ATOM 3850 N N . PRO B 1 111 ? 31.030 -13.561 -5.051 1.00 16.70 106 PRO B N 1
ATOM 3851 C CA . PRO B 1 111 ? 30.043 -12.746 -5.770 1.00 18.00 106 PRO B CA 1
ATOM 3852 C C . PRO B 1 111 ? 29.387 -11.707 -4.892 1.00 14.88 106 PRO B C 1
ATOM 3853 O O . PRO B 1 111 ? 28.890 -10.699 -5.421 1.00 17.19 106 PRO B O 1
ATOM 3864 N N . THR B 1 112 ? 29.369 -11.912 -3.574 1.00 15.58 107 THR B N 1
ATOM 3865 C CA . THR B 1 112 ? 28.806 -10.959 -2.635 1.00 15.12 107 THR B CA 1
ATOM 3866 C C . THR B 1 112 ? 29.699 -10.904 -1.407 1.00 16.91 107 THR B C 1
ATOM 3867 O O . THR B 1 112 ? 30.509 -11.795 -1.162 1.00 23.68 107 THR B O 1
ATOM 3878 N N . GLU B 1 113 ? 29.561 -9.830 -0.645 1.00 15.38 108 GLU B N 1
ATOM 3879 C CA . GLU B 1 113 ? 30.304 -9.671 0.598 1.00 17.20 108 GLU B CA 1
ATOM 3880 C C . GLU B 1 113 ? 29.470 -10.242 1.733 1.00 14.97 108 GLU B C 1
ATOM 3881 O O . GLU B 1 113 ? 28.343 -9.797 1.969 1.00 19.55 108 GLU B O 1
ATOM 3893 N N . THR B 1 114 ? 30.033 -11.219 2.427 1.00 11.73 109 THR B N 1
ATOM 3894 C CA . THR B 1 114 ? 29.351 -11.955 3.466 1.00 10.61 109 THR B CA 1
ATOM 3895 C C . THR B 1 114 ? 30.153 -11.845 4.750 1.00 10.57 109 THR B C 1
ATOM 3896 O O . THR B 1 114 ? 31.391 -11.814 4.729 1.00 15.36 109 THR B O 1
ATOM 3907 N N . ARG B 1 115 ? 29.439 -11.820 5.871 1.00 10.65 110 ARG B N 1
ATOM 3908 C CA . ARG B 1 115 ? 30.036 -11.864 7.199 1.00 8.87 110 ARG B CA 1
ATOM 3909 C C . ARG B 1 115 ? 29.528 -13.097 7.936 1.00 10.51 110 ARG B C 1
ATOM 3910 O O . ARG B 1 115 ? 28.485 -13.662 7.593 1.00 10.71 110 ARG B O 1
ATOM 3931 N N . PHE B 1 116 ? 30.282 -13.524 8.948 1.00 9.83 111 PHE B N 1
ATOM 3932 C CA . PHE B 1 116 ? 30.094 -14.821 9.573 1.00 7.77 111 PHE B CA 1
ATOM 3933 C C . PHE B 1 116 ? 30.103 -14.682 11.086 1.00 7.82 111 PHE B C 1
ATOM 3934 O O . PHE B 1 116 ? 30.820 -13.853 11.648 1.00 9.98 111 PHE B O 1
ATOM 3951 N N . VAL B 1 117 ? 29.311 -15.529 11.733 1.00 7.98 112 VAL B N 1
ATOM 3952 C CA . VAL B 1 117 ? 29.312 -15.645 13.188 1.00 7.61 112 VAL B CA 1
ATOM 3953 C C . VAL B 1 117 ? 29.716 -17.082 13.519 1.00 7.12 112 VAL B C 1
ATOM 3954 O O . VAL B 1 117 ? 29.040 -18.046 13.114 1.00 8.70 112 VAL B O 1
ATOM 3967 N N . ASP B 1 118 ? 30.865 -17.242 14.182 1.00 9.51 113 ASP B N 1
ATOM 3968 C CA . ASP B 1 118 ? 31.471 -18.573 14.386 1.00 10.15 113 ASP B CA 1
ATOM 3969 C C . ASP B 1 118 ? 31.491 -19.393 13.092 1.00 10.60 113 ASP B C 1
ATOM 3970 O O . ASP B 1 118 ? 31.264 -20.607 13.084 1.00 11.75 113 ASP B O 1
ATOM 3979 N N . GLY B 1 119 ? 31.763 -18.723 11.973 1.00 10.97 114 GLY B N 1
ATOM 3980 C CA . GLY B 1 119 ? 31.854 -19.387 10.697 1.00 11.66 114 GLY B CA 1
ATOM 3981 C C . GLY B 1 119 ? 30.548 -19.614 9.974 1.00 12.81 114 GLY B C 1
ATOM 3982 O O . GLY B 1 119 ? 30.568 -20.098 8.836 1.00 16.58 114 GLY B O 1
ATOM 3986 N N . ARG B 1 120 ? 29.416 -19.288 10.583 1.00 9.00 115 ARG B N 1
ATOM 3987 C CA . ARG B 1 120 ? 28.123 -19.421 9.922 1.00 8.22 115 ARG B CA 1
ATOM 3988 C C . ARG B 1 120 ? 27.813 -18.121 9.194 1.00 9.23 115 ARG B C 1
ATOM 3989 O O . ARG B 1 120 ? 27.907 -17.044 9.778 1.00 9.14 115 ARG B O 1
ATOM 4010 N N . ALA B 1 121 ? 27.433 -18.215 7.929 1.00 9.36 116 ALA B N 1
ATOM 4011 C CA . ALA B 1 121 ? 27.125 -17.022 7.163 1.00 8.23 116 ALA B CA 1
ATOM 4012 C C . ALA B 1 121 ? 25.904 -16.320 7.736 1.00 8.69 116 ALA B C 1
ATOM 4013 O O . ALA B 1 121 ? 24.894 -16.952 8.067 1.00 8.97 116 ALA B O 1
ATOM 4020 N N . ILE B 1 122 ? 25.991 -14.999 7.825 1.00 8.80 117 ILE B N 1
ATOM 4021 C CA . ILE B 1 122 ? 24.850 -14.167 8.180 1.00 7.83 117 ILE B CA 1
ATOM 4022 C C . ILE B 1 122 ? 24.103 -13.859 6.885 1.00 8.26 117 ILE B C 1
ATOM 4023 O O . ILE B 1 122 ? 24.569 -13.086 6.043 1.00 10.43 117 ILE B O 1
ATOM 4039 N N . LEU B 1 123 ? 22.955 -14.514 6.710 1.00 6.85 118 LEU B N 1
ATOM 4040 C CA . LEU B 1 123 ? 22.231 -14.479 5.441 1.00 8.16 118 LEU B CA 1
ATOM 4041 C C . LEU B 1 123 ? 21.319 -13.271 5.331 1.00 9.83 118 LEU B C 1
ATOM 4042 O O . LEU B 1 123 ? 21.266 -12.633 4.271 1.00 11.24 118 LEU B O 1
ATOM 4058 N N . GLN B 1 124 ? 20.596 -12.945 6.395 1.00 9.34 119 GLN B N 1
ATOM 4059 C CA . GLN B 1 124 ? 19.761 -11.761 6.416 1.00 10.11 119 GLN B CA 1
ATOM 4060 C C . GLN B 1 124 ? 19.866 -11.162 7.802 1.00 10.16 119 GLN B C 1
ATOM 4061 O O . GLN B 1 124 ? 20.088 -11.874 8.782 1.00 11.60 119 GLN B O 1
ATOM 4075 N N . TRP B 1 125 ? 19.781 -9.849 7.879 1.00 6.63 120 TRP B N 1
ATOM 4076 C CA . TRP B 1 125 ? 20.133 -9.168 9.102 1.00 6.79 120 TRP B CA 1
ATOM 4077 C C . TRP B 1 125 ? 19.137 -8.065 9.411 1.00 6.49 120 TRP B C 1
ATOM 4078 O O . TRP B 1 125 ? 18.368 -7.605 8.562 1.00 7.19 120 TRP B O 1
ATOM 4099 N N . ASP B 1 126 ? 19.182 -7.635 10.680 1.00 5.85 121 ASP B N 1
ATOM 4100 C CA . ASP B 1 126 ? 18.445 -6.472 11.188 1.00 6.55 121 ASP B CA 1
ATOM 4101 C C . ASP B 1 126 ? 16.934 -6.727 11.163 1.00 7.08 121 ASP B C 1
ATOM 4102 O O . ASP B 1 126 ? 16.147 -5.882 10.744 1.00 8.23 121 ASP B O 1
ATOM 4111 N N . ILE B 1 127 ? 16.534 -7.905 11.629 1.00 7.30 122 ILE B N 1
ATOM 4112 C CA . ILE B 1 127 ? 15.121 -8.224 11.796 1.00 6.59 122 ILE B CA 1
ATOM 4113 C C . ILE B 1 127 ? 14.735 -7.754 13.197 1.00 7.27 122 ILE B C 1
ATOM 4114 O O . ILE B 1 127 ? 15.142 -8.341 14.196 1.00 8.26 122 ILE B O 1
ATOM 4130 N N . PHE B 1 128 ? 13.962 -6.693 13.275 1.00 5.90 123 PHE B N 1
ATOM 4131 C CA . PHE B 1 128 ? 13.741 -6.003 14.527 1.00 6.56 123 PHE B CA 1
ATOM 4132 C C . PHE B 1 128 ? 12.641 -6.663 15.354 1.00 6.25 123 PHE B C 1
ATOM 4133 O O . PHE B 1 128 ? 11.670 -7.218 14.829 1.00 7.43 123 PHE B O 1
ATOM 4150 N N . ALA B 1 129 ? 12.807 -6.583 16.677 1.00 7.34 124 ALA B N 1
ATOM 4151 C CA . ALA B 1 129 ? 11.763 -6.927 17.632 1.00 6.09 124 ALA B CA 1
ATOM 4152 C C . ALA B 1 129 ? 11.714 -5.860 18.710 1.00 6.61 124 ALA B C 1
ATOM 4153 O O . ALA B 1 129 ? 12.685 -5.142 18.954 1.00 8.12 124 ALA B O 1
ATOM 4160 N N . SER B 1 130 ? 10.589 -5.805 19.427 1.00 8.34 125 SER B N 1
ATOM 4161 C CA . SER B 1 130 ? 10.472 -4.763 20.434 1.00 9.59 125 SER B CA 1
ATOM 4162 C C . SER B 1 130 ? 11.503 -4.898 21.536 1.00 9.07 125 SER B C 1
ATOM 4163 O O . SER B 1 130 ? 11.861 -3.894 22.169 1.00 12.41 125 SER B O 1
ATOM 4171 N N . ASN B 1 131 ? 12.002 -6.105 21.785 1.00 7.74 126 ASN B N 1
ATOM 4172 C CA . ASN B 1 131 ? 13.019 -6.337 22.805 1.00 6.77 126 ASN B CA 1
ATOM 4173 C C . ASN B 1 131 ? 14.324 -6.899 22.245 1.00 7.68 126 ASN B C 1
ATOM 4174 O O . ASN B 1 131 ? 15.102 -7.528 22.962 1.00 8.56 126 ASN B O 1
ATOM 4185 N N . GLY B 1 132 ? 14.615 -6.626 20.981 1.00 6.78 127 GLY B N 1
ATOM 4186 C CA . GLY B 1 132 ? 15.921 -7.003 20.465 1.00 7.65 127 GLY B CA 1
ATOM 4187 C C . GLY B 1 132 ? 16.011 -6.968 18.962 1.00 6.60 127 GLY B C 1
ATOM 4188 O O . GLY B 1 132 ? 15.322 -6.198 18.287 1.00 7.95 127 GLY B O 1
ATOM 4192 N N . ILE B 1 133 ? 16.880 -7.820 18.454 1.00 6.51 128 ILE B N 1
ATOM 4193 C CA . ILE B 1 133 ? 17.154 -7.889 17.034 1.00 6.34 128 ILE B CA 1
ATOM 4194 C C . ILE B 1 133 ? 17.513 -9.334 16.719 1.00 7.16 128 ILE B C 1
ATOM 4195 O O . ILE B 1 133 ? 18.123 -10.020 17.542 1.00 7.74 128 ILE B O 1
ATOM 4211 N N . ILE B 1 134 ? 17.118 -9.779 15.530 1.00 5.94 129 ILE B N 1
ATOM 4212 C CA . ILE B 1 134 ? 17.392 -11.106 15.003 1.00 6.55 129 ILE B CA 1
ATOM 4213 C C . ILE B 1 134 ? 18.250 -10.968 13.750 1.00 5.43 129 ILE B C 1
ATOM 4214 O O . ILE B 1 134 ? 18.022 -10.089 12.917 1.00 7.10 129 ILE B O 1
ATOM 4230 N N . HIS B 1 135 ? 19.202 -11.885 13.599 1.00 5.89 130 HIS B N 1
ATOM 4231 C CA . HIS B 1 135 ? 19.913 -12.052 12.345 1.00 6.32 130 HIS B CA 1
ATOM 4232 C C . HIS B 1 135 ? 19.820 -13.521 11.977 1.00 5.45 130 HIS B C 1
ATOM 4233 O O . HIS B 1 135 ? 20.006 -14.389 12.836 1.00 6.43 130 HIS B O 1
ATOM 4247 N N . VAL B 1 136 ? 19.541 -13.810 10.709 1.00 6.22 131 VAL B N 1
ATOM 4248 C CA . VAL B 1 136 ? 19.337 -15.172 10.242 1.00 6.87 131 VAL B CA 1
ATOM 4249 C C . VAL B 1 136 ? 20.639 -15.708 9.677 1.00 8.44 131 VAL B C 1
ATOM 4250 O O . VAL B 1 136 ? 21.285 -15.058 8.848 1.00 7.68 131 VAL B O 1
ATOM 4263 N N . ILE B 1 137 ? 20.995 -16.925 10.087 1.00 6.67 132 ILE B N 1
ATOM 4264 C CA . ILE B 1 137 ? 22.288 -17.538 9.780 1.00 7.46 132 ILE B CA 1
ATOM 4265 C C . ILE B 1 137 ? 22.097 -18.866 9.038 1.00 7.75 132 ILE B C 1
ATOM 4266 O O . ILE B 1 137 ? 21.003 -19.437 8.976 1.00 8.61 132 ILE B O 1
ATOM 4282 N N . SER B 1 138 ? 23.202 -19.346 8.461 1.00 7.83 133 SER B N 1
ATOM 4283 C CA . SER B 1 138 ? 23.141 -20.484 7.544 1.00 8.68 133 SER B CA 1
ATOM 4284 C C . SER B 1 138 ? 22.777 -21.794 8.241 1.00 9.99 133 SER B C 1
ATOM 4285 O O . SER B 1 138 ? 22.028 -22.601 7.677 1.00 10.36 133 SER B O 1
ATOM 4293 N N . ARG B 1 139 ? 23.326 -22.042 9.432 1.00 8.58 134 ARG B N 1
ATOM 4294 C CA . ARG B 1 139 ? 23.169 -23.289 10.166 1.00 7.69 134 ARG B CA 1
ATOM 4295 C C . ARG B 1 139 ? 23.274 -22.962 11.650 1.00 8.71 134 ARG B C 1
ATOM 4296 O O . ARG B 1 139 ? 23.760 -21.882 12.017 1.00 8.07 134 ARG B O 1
ATOM 4317 N N . PRO B 1 140 ? 22.829 -23.866 12.526 1.00 9.29 135 PRO B N 1
ATOM 4318 C CA . PRO B 1 140 ? 22.852 -23.567 13.964 1.00 9.82 135 PRO B CA 1
ATOM 4319 C C . PRO B 1 140 ? 24.252 -23.353 14.510 1.00 9.21 135 PRO B C 1
ATOM 4320 O O . PRO B 1 140 ? 25.231 -23.958 14.065 1.00 10.31 135 PRO B O 1
ATOM 4331 N N . LEU B 1 141 ? 24.326 -22.454 15.489 1.00 8.98 136 LEU B N 1
ATOM 4332 C CA . LEU B 1 141 ? 25.498 -22.305 16.325 1.00 8.42 136 LEU B CA 1
ATOM 4333 C C . LEU B 1 141 ? 25.578 -23.456 17.329 1.00 10.27 136 LEU B C 1
ATOM 4334 O O . LEU B 1 141 ? 24.605 -24.176 17.577 1.00 11.07 136 LEU B O 1
ATOM 4350 N N . LYS B 1 142 ? 26.777 -23.645 17.872 1.00 9.86 137 LYS B N 1
ATOM 4351 C CA . LYS B 1 142 ? 27.027 -24.713 18.831 1.00 11.32 137 LYS B CA 1
ATOM 4352 C C . LYS B 1 142 ? 27.895 -24.188 19.952 1.00 15.32 137 LYS B C 1
ATOM 4353 O O . LYS B 1 142 ? 28.954 -23.614 19.698 1.00 13.56 137 LYS B O 1
ATOM 4372 N N . ALA B 1 143 ? 27.476 -24.426 21.186 1.00 13.78 138 ALA B N 1
ATOM 4373 C CA . ALA B 1 143 ? 28.322 -24.046 22.286 1.00 19.65 138 ALA B CA 1
ATOM 4374 C C . ALA B 1 143 ? 29.583 -24.901 22.237 1.00 22.20 138 ALA B C 1
ATOM 4375 O O . ALA B 1 143 ? 29.545 -26.048 21.782 1.00 16.98 138 ALA B O 1
ATOM 4382 N N . PRO B 1 144 ? 30.727 -24.356 22.647 1.00 30.07 139 PRO B N 1
ATOM 4383 C CA . PRO B 1 144 ? 31.834 -25.310 22.762 1.00 36.19 139 PRO B CA 1
ATOM 4384 C C . PRO B 1 144 ? 31.723 -26.227 24.004 1.00 30.00 139 PRO B C 1
ATOM 4385 O O . PRO B 1 144 ? 30.611 -26.566 24.488 1.00 21.98 139 PRO B O 1
#

Foldseek 3Di:
DAFQLVLCVVDPFQVLLNVLLVVQCVVDPLSVVVVVVRRDLVFEKEAETETCLADPNPRRDDPLQSQQRILGHHAAFLVRAEAQDWGATPNGDIWGKHWDDDPPDPGIFIDINNWGFPATFPDHSRYTYTYTHYTDDDD/DAQFQLVLCVPDPQQVLLNVLLVVQCPPDPVSVVVVVVRVDLPWEKEFETETDDPPPPRDHADPLLSQQRIQTRDADFPVRQEAQDWGATRSGRIWGKHWDDDPPDPDGWIDINNWTQDAFQCDGSRHTYTYTHDGGGDD